Protein AF-A0A259CIN6-F1 (afdb_monomer)

Secondary structure (DSSP, 8-state):
-HHHHHHHHHHHTTTSSS-BGGGTB-SS---PSTTTS-B--TT-PPP-TTSPPP--EEEETTTTEEEETTEEEB---HHHHT-EETTEEHHHHHHHTTSS--PPP--SSPPPPPGGGG---SS--HHHHHHHHHHHHHHHHHHHHHHHHHHHHHHHHHSPPPPHHHHHHTT-SPPPP---------PPPPPS--

Radius of gyration: 25.99 Å; Cα contacts (8 Å, |Δi|>4): 202; chains: 1; bounding box: 56×72×57 Å

Solvent-accessible surface area (backbone atoms only — not comparable to full-atom values): 11805 Å² total; per-residue (Å²): 110,69,71,62,51,40,50,54,48,15,47,78,47,43,13,77,36,72,51,38,60,94,78,78,33,45,81,42,70,50,72,40,61,90,93,65,38,66,42,69,53,94,83,17,64,60,60,29,80,92,41,58,32,37,79,49,73,52,72,42,74,92,75,18,28,40,34,42,51,90,7,30,36,34,57,41,52,59,74,46,64,61,32,61,59,97,90,37,45,50,56,62,55,59,44,52,80,62,30,56,79,60,85,68,84,84,70,74,97,57,81,75,84,58,79,66,75,75,70,65,79,68,32,41,50,74,65,56,54,51,51,48,52,46,49,50,18,32,40,46,47,51,59,71,42,45,65,62,51,50,54,51,49,53,53,59,72,70,45,84,79,85,49,71,68,59,36,51,76,69,63,70,58,78,77,76,80,84,75,80,75,73,82,75,77,85,73,87,73,80,76,93,82,125

Mean predicted aligned error: 8.23 Å

Foldseek 3Di:
DVVLVLVLVCLVVQLCGSADVVVVRHSHQFADPPPQAKDFDVQQDFDWPPDFFFADWDADQVQLWIDGHRHIIGNNHPQLQQPDDPPDRPLVVLCCLRGPDVDDPDDPPDDPDDPCSVPHDGTDDPVNVVVNRSSSRSSSVVSVCVVVVVVVVVVVVPDDDDDPVNCVVVVVDDDDPPPPDPPDDDDDDDDPPD

pLDDT: mean 90.87, std 12.71, range [48.53, 98.75]

Sequence (194 aa):
AVALGREVIWLHTYGERFADPASGRPAAPPRMPKGQGPTIPVGGTIPGAPNPLPDTMHHDPSTGRLHVGEGFIANVPTAVAEYQVSGRSVLRQWFSYRKSDRTRPVIGDRRPPSALDKIQPDHWLPEYTEDLLNLLHVLGRLVALEPAQATLLDEICAAPLLTEASLTGAGALASAPVIKGKKAKAAAQPGLFD

Structure (mmCIF, N/CA/C/O backbone):
data_AF-A0A259CIN6-F1
#
_entry.id   AF-A0A259CIN6-F1
#
loop_
_atom_site.group_PDB
_atom_site.id
_atom_site.type_symbol
_atom_site.label_atom_id
_atom_site.label_alt_id
_atom_site.label_comp_id
_atom_site.label_asym_id
_atom_site.label_entity_id
_atom_site.label_seq_id
_atom_site.pdbx_PDB_ins_code
_atom_site.Cartn_x
_atom_site.Cartn_y
_atom_site.Cartn_z
_atom_site.occupancy
_atom_site.B_iso_or_equiv
_atom_site.auth_seq_id
_atom_site.auth_comp_id
_atom_site.auth_asym_id
_atom_site.auth_atom_id
_atom_site.pdbx_PDB_model_num
ATOM 1 N N . ALA A 1 1 ? -15.239 3.542 16.482 1.00 89.62 1 ALA A N 1
ATOM 2 C CA . ALA A 1 1 ? -15.230 2.360 15.586 1.00 89.62 1 ALA A CA 1
ATOM 3 C C . ALA A 1 1 ? -15.716 2.640 14.163 1.00 89.62 1 ALA A C 1
ATOM 5 O O . ALA A 1 1 ? -14.903 2.611 13.247 1.00 89.62 1 ALA A O 1
ATOM 6 N N . VAL A 1 2 ? -17.006 2.930 13.948 1.00 96.06 2 VAL A N 1
ATOM 7 C CA . VAL A 1 2 ? -17.591 2.985 12.590 1.00 96.06 2 VAL A CA 1
ATOM 8 C C . VAL A 1 2 ? -16.916 4.009 11.671 1.00 96.06 2 VAL A C 1
ATOM 10 O O . VAL A 1 2 ? -16.649 3.689 10.520 1.00 96.06 2 VAL A O 1
ATOM 13 N N . ALA A 1 3 ? -16.609 5.216 12.159 1.00 95.25 3 ALA A N 1
ATOM 14 C CA . ALA A 1 3 ? -15.963 6.253 11.347 1.00 95.25 3 ALA A CA 1
ATOM 15 C C . ALA A 1 3 ? -14.610 5.790 10.767 1.00 95.25 3 ALA A C 1
ATOM 17 O O . ALA A 1 3 ? -14.436 5.818 9.552 1.00 95.25 3 ALA A O 1
ATOM 18 N N . LEU A 1 4 ? -13.716 5.263 11.614 1.00 96.81 4 LEU A N 1
ATOM 19 C CA . LEU A 1 4 ? -12.434 4.685 11.188 1.00 96.81 4 LEU A CA 1
ATOM 20 C C . LEU A 1 4 ? -12.630 3.504 10.227 1.00 96.81 4 LEU A C 1
ATOM 22 O O . LEU A 1 4 ? -11.967 3.428 9.198 1.00 96.81 4 LEU A O 1
ATOM 26 N N . GLY A 1 5 ? -13.589 2.615 10.506 1.00 97.56 5 GLY A N 1
ATOM 27 C CA . GLY A 1 5 ? -13.899 1.494 9.612 1.00 97.56 5 GLY A CA 1
ATOM 28 C C . GLY A 1 5 ? -14.332 1.942 8.209 1.00 97.56 5 GLY A C 1
ATOM 29 O O . GLY A 1 5 ? -13.902 1.363 7.214 1.00 97.56 5 GLY A O 1
ATOM 30 N N . ARG A 1 6 ? -15.131 3.013 8.106 1.00 98.06 6 ARG A N 1
ATOM 31 C CA . ARG A 1 6 ? -15.526 3.597 6.811 1.00 98.06 6 ARG A CA 1
ATOM 32 C C . ARG A 1 6 ? -14.333 4.163 6.045 1.00 98.06 6 ARG A C 1
ATOM 34 O O . ARG A 1 6 ? -14.313 4.074 4.821 1.00 98.06 6 ARG A O 1
ATOM 41 N N . GLU A 1 7 ? -13.357 4.746 6.736 1.00 98.12 7 GLU A N 1
ATOM 42 C CA . GLU A 1 7 ? -12.129 5.232 6.106 1.00 98.12 7 GLU A CA 1
ATOM 43 C C . GLU A 1 7 ? -11.269 4.084 5.574 1.00 98.12 7 GLU A C 1
ATOM 45 O O . GLU A 1 7 ? -10.860 4.128 4.417 1.00 98.12 7 GLU A O 1
ATOM 50 N N . VAL A 1 8 ? -11.083 3.016 6.351 1.00 97.94 8 VAL A N 1
ATOM 51 C CA . VAL A 1 8 ? -10.335 1.825 5.909 1.00 97.94 8 VAL A CA 1
ATOM 52 C C . VAL A 1 8 ? -10.974 1.181 4.677 1.00 97.94 8 VAL A C 1
ATOM 54 O O . VAL A 1 8 ? -10.278 0.859 3.716 1.00 97.94 8 VAL A O 1
ATOM 57 N N . ILE A 1 9 ? -12.304 1.038 4.650 1.00 98.19 9 ILE A N 1
ATOM 58 C CA . ILE A 1 9 ? -12.987 0.478 3.472 1.00 98.19 9 ILE A CA 1
ATOM 59 C C . ILE A 1 9 ? -12.863 1.423 2.270 1.00 98.19 9 ILE A C 1
ATOM 61 O O . ILE A 1 9 ? -12.629 0.964 1.152 1.00 98.19 9 ILE A O 1
ATOM 65 N N . TRP A 1 10 ? -12.974 2.737 2.479 1.00 98.62 10 TRP A N 1
ATOM 66 C CA . TRP A 1 10 ? -12.748 3.727 1.422 1.00 98.62 10 TRP A CA 1
ATOM 67 C C . TRP A 1 10 ? -11.327 3.624 0.841 1.00 98.62 10 TRP A C 1
ATOM 69 O O . TRP A 1 10 ? -11.167 3.634 -0.379 1.00 98.62 10 TRP A O 1
ATOM 79 N N . LEU A 1 11 ? -10.311 3.412 1.687 1.00 98.38 11 LEU A N 1
ATOM 80 C CA . LEU A 1 11 ? -8.926 3.181 1.263 1.00 98.38 11 LEU A CA 1
ATOM 81 C C . LEU A 1 11 ? -8.780 1.909 0.418 1.00 98.38 11 LEU A C 1
ATOM 83 O O . LEU A 1 11 ? -8.213 1.956 -0.672 1.00 98.38 11 LEU A O 1
ATOM 87 N N . HIS A 1 12 ? -9.314 0.779 0.885 1.00 97.19 12 HIS A N 1
ATOM 88 C CA . HIS A 1 12 ? -9.203 -0.508 0.184 1.00 97.19 12 HIS A CA 1
ATOM 89 C C . HIS A 1 12 ? -10.000 -0.589 -1.118 1.00 97.19 12 HIS A C 1
ATOM 91 O O . HIS A 1 12 ? -9.697 -1.415 -1.975 1.00 97.19 12 HIS A O 1
ATOM 97 N N . THR A 1 13 ? -11.009 0.262 -1.271 1.00 98.00 13 THR A N 1
ATOM 98 C CA . THR A 1 13 ? -11.827 0.342 -2.488 1.00 98.00 13 THR A CA 1
ATOM 99 C C . THR A 1 13 ? -11.398 1.483 -3.403 1.00 98.00 13 THR A C 1
ATOM 101 O O . THR A 1 13 ? -12.141 1.835 -4.310 1.00 98.00 13 THR A O 1
ATOM 104 N N . TYR A 1 14 ? -10.230 2.090 -3.159 1.00 97.88 14 TYR A N 1
ATOM 105 C CA . TYR A 1 14 ? -9.715 3.222 -3.936 1.00 97.88 14 TYR A CA 1
ATOM 106 C C . TYR A 1 14 ? -10.739 4.356 -4.127 1.00 97.88 14 TYR A C 1
ATOM 108 O O . TYR A 1 14 ? -10.763 5.038 -5.148 1.00 97.88 14 TYR A O 1
ATOM 116 N N . GLY A 1 15 ? -11.573 4.580 -3.113 1.00 97.31 15 GLY A N 1
ATOM 117 C CA . GLY A 1 15 ? -12.579 5.632 -3.106 1.00 97.31 15 GLY A CA 1
ATOM 118 C C . GLY A 1 15 ? -13.943 5.267 -3.692 1.00 97.31 15 GLY A C 1
ATOM 119 O O . GLY A 1 15 ? -14.846 6.103 -3.662 1.00 97.31 15 GLY A O 1
ATOM 120 N N . GLU A 1 16 ? -14.146 4.034 -4.160 1.00 97.75 16 GLU A N 1
ATOM 121 C CA . GLU A 1 16 ? -15.432 3.597 -4.721 1.00 97.75 16 GLU A CA 1
ATOM 122 C C . GLU A 1 16 ? -16.525 3.343 -3.672 1.00 97.75 16 GLU A C 1
ATOM 124 O O . GLU A 1 16 ? -17.716 3.294 -4.005 1.00 97.75 16 GLU A O 1
ATOM 129 N N . ARG A 1 17 ? -16.159 3.101 -2.409 1.00 98.06 17 ARG A N 1
ATOM 130 C CA . ARG A 1 17 ? -17.112 2.891 -1.309 1.00 98.06 17 ARG A CA 1
ATOM 131 C C . ARG A 1 17 ? -16.844 3.856 -0.174 1.00 98.06 17 ARG A C 1
ATOM 133 O O . ARG A 1 17 ? -15.711 4.229 0.094 1.00 98.06 17 ARG A O 1
ATOM 140 N N . PHE A 1 18 ? -17.919 4.240 0.512 1.00 97.62 18 PHE A N 1
ATOM 141 C CA . PHE A 1 18 ? -17.881 5.198 1.615 1.00 97.62 18 PHE A CA 1
ATOM 142 C C . PHE A 1 18 ? -17.238 6.546 1.245 1.00 97.62 18 PHE A C 1
ATOM 144 O O . PHE A 1 18 ? -16.676 7.197 2.119 1.00 97.62 18 PHE A O 1
ATOM 151 N N . ALA A 1 19 ? -17.331 6.992 -0.010 1.00 97.62 19 ALA A N 1
ATOM 152 C CA . ALA A 1 19 ? -16.935 8.348 -0.369 1.00 97.62 19 ALA A CA 1
ATOM 153 C C . ALA A 1 19 ? -17.758 9.379 0.423 1.00 97.62 19 ALA A C 1
ATOM 155 O O . ALA A 1 19 ? -18.972 9.259 0.574 1.00 97.62 19 ALA A O 1
ATOM 156 N N . ASP A 1 20 ? -17.061 10.371 0.951 1.00 97.38 20 ASP A N 1
ATOM 157 C CA . ASP A 1 20 ? -17.560 11.467 1.764 1.00 97.38 20 ASP A CA 1
ATOM 158 C C . ASP A 1 20 ? -16.554 12.633 1.688 1.00 97.38 20 ASP A C 1
ATOM 160 O O . ASP A 1 20 ? -15.615 12.717 2.492 1.00 97.38 20 ASP A O 1
ATOM 164 N N . PRO A 1 21 ? -16.698 13.520 0.688 1.00 96.12 21 PRO A N 1
ATOM 165 C CA . PRO A 1 21 ? -15.799 14.655 0.506 1.00 96.12 21 PRO A CA 1
ATOM 166 C C . PRO A 1 21 ? -15.741 15.598 1.715 1.00 96.12 21 PRO A C 1
ATOM 168 O O . PRO A 1 21 ? -14.677 16.151 1.986 1.00 96.12 21 PRO A O 1
ATOM 171 N N . ALA A 1 22 ? -16.839 15.746 2.466 1.00 95.69 22 ALA A N 1
ATOM 172 C CA . ALA A 1 22 ? -16.888 16.603 3.654 1.00 95.69 22 ALA A CA 1
ATOM 173 C C . ALA A 1 22 ? -15.971 16.088 4.776 1.00 95.69 22 ALA A C 1
ATOM 175 O O . ALA A 1 22 ? -15.414 16.881 5.531 1.00 95.69 22 ALA A O 1
ATOM 176 N N . SER A 1 23 ? -15.748 14.772 4.825 1.00 92.88 23 SER A N 1
ATOM 177 C CA . SER A 1 23 ? -14.810 14.120 5.746 1.00 92.88 23 SER A CA 1
ATOM 178 C C . SER A 1 23 ? -13.455 13.790 5.099 1.00 92.88 23 SER A C 1
ATOM 180 O O . SER A 1 23 ? -12.748 12.903 5.576 1.00 92.88 23 SER A O 1
ATOM 182 N N . GLY A 1 24 ? -13.088 14.433 3.982 1.00 93.06 24 GLY A N 1
ATOM 183 C CA . GLY A 1 24 ? -11.785 14.228 3.331 1.00 93.06 24 GLY A CA 1
ATOM 184 C C . GLY A 1 24 ? -11.621 12.879 2.614 1.00 93.06 24 GLY A C 1
ATOM 185 O O . GLY A 1 24 ? -10.495 12.406 2.421 1.00 93.06 24 GLY A O 1
ATOM 186 N N . ARG A 1 25 ? -12.731 12.246 2.216 1.00 96.38 25 ARG A N 1
ATOM 187 C CA . ARG A 1 25 ? -12.768 10.957 1.504 1.00 96.38 25 ARG A CA 1
ATOM 188 C C . ARG A 1 25 ? -13.445 11.116 0.134 1.00 96.38 25 ARG A C 1
ATOM 190 O O . ARG A 1 25 ? -14.566 10.653 -0.042 1.00 96.38 25 ARG A O 1
ATOM 197 N N . PRO A 1 26 ? -12.845 11.817 -0.844 1.00 97.12 26 PRO A N 1
ATOM 198 C CA . PRO A 1 26 ? -13.479 12.041 -2.147 1.00 97.12 26 PRO A CA 1
ATOM 199 C C . PRO A 1 26 ? -13.746 10.730 -2.909 1.00 97.12 26 PRO A C 1
ATOM 201 O O . PRO A 1 26 ? -13.118 9.709 -2.639 1.00 97.12 26 PRO A O 1
ATOM 204 N N . ALA A 1 27 ? -14.648 10.761 -3.893 1.00 97.31 27 ALA A N 1
ATOM 205 C CA . ALA A 1 27 ? -14.880 9.651 -4.827 1.00 97.31 27 ALA A CA 1
ATOM 206 C C . ALA A 1 27 ? -13.766 9.592 -5.894 1.00 97.31 27 ALA A C 1
ATOM 208 O O . ALA A 1 27 ? -14.001 9.827 -7.077 1.00 97.31 27 ALA A O 1
ATOM 209 N N . ALA A 1 28 ? -12.531 9.385 -5.443 1.00 96.88 28 ALA A N 1
ATOM 210 C CA . ALA A 1 28 ? -11.324 9.353 -6.258 1.00 96.88 28 ALA A CA 1
ATOM 211 C C . ALA A 1 28 ? -10.243 8.514 -5.553 1.00 96.88 28 ALA A C 1
ATOM 213 O O . ALA A 1 28 ? -10.321 8.348 -4.328 1.00 96.88 28 ALA A O 1
ATOM 214 N N . PRO A 1 29 ? -9.206 8.051 -6.282 1.00 97.06 29 PRO A N 1
ATOM 215 C CA . PRO A 1 29 ? -8.084 7.342 -5.689 1.00 97.06 29 PRO A CA 1
ATOM 216 C C . PRO A 1 29 ? -7.503 8.096 -4.481 1.00 97.06 29 PRO A C 1
ATOM 218 O O . PRO A 1 29 ? -7.155 9.277 -4.604 1.00 97.06 29 PRO A O 1
ATOM 221 N N . PRO A 1 30 ? -7.381 7.446 -3.309 1.00 97.81 30 PRO A N 1
ATOM 222 C CA . PRO A 1 30 ? -6.880 8.081 -2.106 1.00 97.81 30 PRO A CA 1
ATOM 223 C C . PRO A 1 30 ? -5.512 8.719 -2.317 1.00 97.81 30 PRO A C 1
ATOM 225 O O . PRO A 1 30 ? -4.625 8.163 -2.967 1.00 97.81 30 PRO A O 1
ATOM 228 N N . ARG A 1 31 ? -5.330 9.900 -1.731 1.00 97.69 31 ARG A N 1
ATOM 229 C CA . ARG A 1 31 ? -4.043 10.589 -1.673 1.00 97.69 31 ARG A CA 1
ATOM 230 C C . ARG A 1 31 ? -3.694 10.866 -0.225 1.00 97.69 31 ARG A C 1
ATOM 232 O O . ARG A 1 31 ? -4.566 11.178 0.586 1.00 97.69 31 ARG A O 1
ATOM 239 N N . MET A 1 32 ? -2.411 10.739 0.082 1.00 97.25 32 MET A N 1
ATOM 240 C CA . MET A 1 32 ? -1.855 11.263 1.324 1.00 97.25 32 MET A CA 1
ATOM 241 C C . MET A 1 32 ? -1.910 12.796 1.318 1.00 97.25 32 MET A C 1
ATOM 243 O O . MET A 1 32 ? -1.993 13.392 0.237 1.00 97.25 32 MET A O 1
ATOM 247 N N . PRO A 1 33 ? -1.828 13.447 2.492 1.00 94.81 33 PRO A N 1
ATOM 248 C CA . PRO A 1 33 ? -1.705 14.896 2.564 1.00 94.81 33 PRO A CA 1
ATOM 249 C C . PRO A 1 33 ? -0.574 15.420 1.671 1.00 94.81 33 PRO A C 1
ATOM 251 O O . PRO A 1 33 ? 0.452 14.762 1.467 1.00 94.81 33 PRO A O 1
ATOM 254 N N . LYS A 1 34 ? -0.765 16.623 1.121 1.00 93.56 34 LYS A N 1
ATOM 255 C CA . LYS A 1 34 ? 0.201 17.250 0.213 1.00 93.56 34 LYS A CA 1
ATOM 256 C C . LYS A 1 34 ? 1.586 17.312 0.869 1.00 93.56 34 LYS A C 1
ATOM 258 O O . LYS A 1 34 ? 1.714 17.747 2.007 1.00 93.56 34 LYS A O 1
ATOM 263 N N . GLY A 1 35 ? 2.611 16.878 0.136 1.00 94.38 35 GLY A N 1
ATOM 264 C CA . GLY A 1 35 ? 3.998 16.835 0.615 1.00 94.38 35 GLY A CA 1
ATOM 265 C C . GLY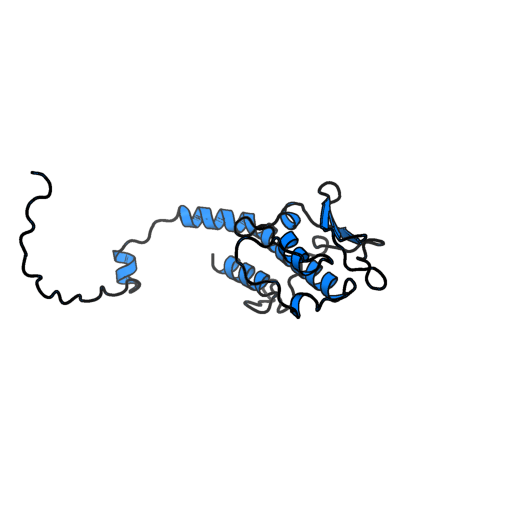 A 1 35 ? 4.361 15.604 1.453 1.00 94.38 35 GLY A C 1
ATOM 266 O O . GLY A 1 35 ? 5.533 15.425 1.747 1.00 94.38 35 GLY A O 1
ATOM 267 N N . GLN A 1 36 ? 3.396 14.745 1.800 1.00 95.56 36 GLN A N 1
ATOM 268 C CA . GLN A 1 36 ? 3.646 13.522 2.576 1.00 95.56 36 GLN A CA 1
ATOM 269 C C . GLN A 1 36 ? 3.532 12.239 1.748 1.00 95.56 36 GLN A C 1
ATOM 271 O O . GLN A 1 36 ? 3.927 11.181 2.221 1.00 95.56 36 GLN A O 1
ATOM 276 N N . GLY A 1 37 ? 2.995 12.311 0.528 1.00 97.06 37 GLY A N 1
ATOM 277 C CA . GLY A 1 37 ? 2.849 11.152 -0.351 1.00 97.06 37 GLY A CA 1
ATOM 278 C C . GLY A 1 37 ? 4.096 10.811 -1.176 1.00 97.06 37 GLY A C 1
ATOM 279 O O . GLY A 1 37 ? 4.999 11.644 -1.289 1.00 97.06 37 GLY A O 1
ATOM 280 N N . PRO A 1 38 ? 4.127 9.617 -1.793 1.00 98.25 38 PRO A N 1
ATOM 281 C CA . PRO A 1 38 ? 5.189 9.206 -2.704 1.00 98.25 38 PRO A CA 1
ATOM 282 C C . PRO A 1 38 ? 5.380 10.208 -3.845 1.00 98.25 38 PRO A C 1
ATOM 284 O O . PRO A 1 38 ? 4.422 10.795 -4.353 1.00 98.25 38 PRO A O 1
ATOM 287 N N . THR A 1 39 ? 6.629 10.379 -4.271 1.00 98.00 39 THR A N 1
ATOM 288 C CA . THR A 1 39 ? 6.992 11.261 -5.389 1.00 98.00 39 THR A CA 1
ATOM 289 C C . THR A 1 39 ? 8.022 10.594 -6.286 1.00 98.00 39 THR A C 1
ATOM 291 O O . THR A 1 39 ? 8.832 9.793 -5.826 1.00 98.00 39 THR A O 1
ATOM 294 N N . ILE A 1 40 ? 8.011 10.941 -7.571 1.00 98.06 40 ILE A N 1
ATOM 295 C CA . ILE A 1 40 ? 9.029 10.502 -8.528 1.00 98.06 40 ILE A CA 1
ATOM 296 C C . ILE A 1 40 ? 9.920 11.715 -8.809 1.00 98.06 40 ILE A C 1
ATOM 298 O O . ILE A 1 40 ? 9.514 12.595 -9.571 1.00 98.06 40 ILE A O 1
ATOM 302 N N . PRO A 1 41 ? 11.086 11.835 -8.151 1.00 96.88 41 PRO A N 1
ATOM 303 C CA . PRO A 1 41 ? 11.996 12.941 -8.412 1.00 96.88 41 PRO A CA 1
ATOM 304 C C . PRO A 1 41 ? 12.640 12.799 -9.796 1.00 96.88 41 PRO A C 1
ATOM 306 O O . PRO A 1 41 ? 12.539 11.763 -10.457 1.00 96.88 41 PRO A O 1
ATOM 309 N N . VAL A 1 42 ? 13.345 13.846 -10.227 1.00 96.06 42 VAL A N 1
ATOM 310 C CA . VAL A 1 42 ? 14.139 13.814 -11.462 1.00 96.06 42 VAL A CA 1
ATOM 311 C C . VAL A 1 42 ? 15.104 12.623 -11.424 1.00 96.06 42 VAL A C 1
ATOM 313 O O . VAL A 1 42 ? 15.793 12.410 -10.427 1.00 96.06 42 VAL A O 1
ATOM 316 N N . GLY A 1 43 ? 15.116 11.833 -12.500 1.00 95.44 43 GLY A N 1
ATOM 317 C CA . GLY A 1 43 ? 15.904 10.600 -12.600 1.00 95.44 43 GLY A CA 1
ATOM 318 C C . GLY A 1 43 ? 15.301 9.381 -11.889 1.00 95.44 43 GLY A C 1
ATOM 319 O O . GLY A 1 43 ? 15.869 8.303 -11.983 1.00 95.44 43 GLY A O 1
ATOM 320 N N . GLY A 1 44 ? 14.160 9.519 -11.204 1.00 96.56 44 GLY A N 1
ATOM 321 C CA . GLY A 1 44 ? 13.467 8.410 -10.535 1.00 96.56 44 GLY A CA 1
ATOM 322 C C . GLY A 1 44 ? 12.484 7.642 -11.419 1.00 96.56 44 GLY A C 1
ATOM 323 O O . GLY A 1 44 ? 11.889 6.665 -10.972 1.00 96.56 44 GLY A O 1
ATOM 324 N N . THR A 1 45 ? 12.279 8.072 -12.666 1.00 97.56 45 THR A N 1
ATOM 325 C CA . THR A 1 45 ? 11.351 7.401 -13.587 1.00 97.56 45 THR A CA 1
ATOM 326 C C . THR A 1 45 ? 11.730 5.932 -13.748 1.00 97.56 45 THR A C 1
ATOM 328 O O . THR A 1 45 ? 12.885 5.618 -14.017 1.00 97.56 45 THR A O 1
ATOM 331 N N . ILE A 1 46 ? 10.752 5.041 -13.586 1.00 97.81 46 ILE A N 1
ATOM 332 C CA . ILE A 1 46 ? 10.928 3.612 -13.850 1.00 97.81 46 ILE A CA 1
ATOM 333 C C . ILE A 1 46 ? 10.950 3.434 -15.373 1.00 97.81 46 ILE A C 1
ATOM 335 O O . ILE A 1 46 ? 9.959 3.800 -16.013 1.00 97.81 46 ILE A O 1
ATOM 339 N N . PRO A 1 47 ? 12.053 2.940 -15.969 1.00 96.75 47 PRO A N 1
ATOM 340 C CA . PRO A 1 47 ? 12.171 2.865 -17.422 1.00 96.75 47 PRO A CA 1
ATOM 341 C C . PRO A 1 47 ? 11.114 1.948 -18.045 1.00 96.75 47 PRO A C 1
ATOM 343 O O . PRO A 1 47 ? 10.971 0.797 -17.638 1.00 96.75 47 PRO A O 1
ATOM 346 N N . GLY A 1 48 ? 10.390 2.471 -19.038 1.00 95.56 48 GLY A N 1
ATOM 347 C CA . GLY A 1 48 ? 9.527 1.696 -19.934 1.00 95.56 48 GLY A CA 1
ATOM 348 C C . GLY A 1 48 ? 10.284 1.238 -21.183 1.00 95.56 48 GLY A C 1
ATOM 349 O O . GLY A 1 48 ? 11.506 1.113 -21.158 1.00 95.56 48 GLY A O 1
ATOM 350 N N . ALA A 1 49 ? 9.581 1.018 -22.298 1.00 93.44 49 ALA A N 1
ATOM 351 C CA . ALA A 1 49 ? 10.214 0.597 -23.548 1.00 93.44 49 ALA A CA 1
ATOM 352 C C . ALA A 1 49 ? 11.337 1.570 -23.978 1.00 93.44 49 ALA A C 1
ATOM 354 O O . ALA A 1 49 ? 11.156 2.788 -23.878 1.00 93.44 49 ALA A O 1
ATOM 355 N N . PRO A 1 50 ? 12.478 1.067 -24.487 1.00 94.69 50 PRO A N 1
ATOM 356 C CA . PRO A 1 50 ? 12.758 -0.324 -24.862 1.00 94.69 50 PRO A CA 1
ATOM 357 C C . PRO A 1 50 ? 13.323 -1.202 -23.727 1.00 94.69 50 PRO A C 1
ATOM 359 O O . PRO A 1 50 ? 13.737 -2.330 -23.992 1.00 94.69 50 PRO A O 1
ATOM 362 N N . ASN A 1 51 ? 13.389 -0.712 -22.487 1.00 95.50 51 ASN A N 1
ATOM 363 C CA . ASN A 1 51 ? 13.898 -1.498 -21.365 1.00 95.50 51 ASN A CA 1
ATOM 364 C C . ASN A 1 51 ? 12.945 -2.666 -21.048 1.00 95.50 51 ASN A C 1
ATOM 366 O O . ASN A 1 51 ? 11.723 -2.498 -21.125 1.00 95.50 51 ASN A O 1
ATOM 370 N N . PRO A 1 52 ? 13.480 -3.841 -20.666 1.00 94.00 52 PRO A N 1
ATOM 371 C CA . PRO A 1 52 ? 12.648 -4.958 -20.245 1.00 94.00 52 PRO A CA 1
ATOM 372 C C . PRO A 1 52 ? 11.928 -4.638 -18.931 1.00 94.00 52 PRO A C 1
ATOM 374 O O . PRO A 1 52 ? 12.296 -3.713 -18.200 1.00 94.00 52 PRO A O 1
ATOM 377 N N . LEU A 1 53 ? 10.929 -5.451 -18.585 1.00 95.31 53 LEU A N 1
ATOM 378 C CA . LEU A 1 53 ? 10.359 -5.425 -17.241 1.00 95.31 53 LEU A CA 1
ATOM 379 C C . LEU A 1 53 ? 11.451 -5.594 -16.160 1.00 95.31 53 LEU A C 1
ATOM 381 O O . LEU A 1 53 ? 12.355 -6.418 -16.312 1.00 95.31 53 LEU A O 1
ATOM 385 N N . PRO A 1 54 ? 11.356 -4.866 -15.036 1.00 96.50 54 PRO A N 1
ATOM 386 C CA . PRO A 1 54 ? 12.293 -5.000 -13.931 1.00 96.50 54 PRO A CA 1
ATOM 387 C C . PRO A 1 54 ? 12.116 -6.343 -13.214 1.00 96.50 54 PRO A C 1
ATOM 389 O O . PRO A 1 54 ? 10.998 -6.823 -13.037 1.00 96.50 54 PRO A O 1
ATOM 392 N N . ASP A 1 55 ? 13.213 -6.911 -12.715 1.00 95.56 55 ASP A N 1
ATOM 393 C CA . ASP A 1 55 ? 13.188 -8.130 -11.888 1.00 95.56 55 ASP A CA 1
ATOM 394 C C . ASP A 1 55 ? 13.328 -7.867 -10.389 1.00 95.56 55 ASP A C 1
ATOM 396 O O . ASP A 1 55 ? 13.058 -8.741 -9.560 1.00 95.56 55 ASP A O 1
ATOM 400 N N . THR A 1 56 ? 13.722 -6.650 -10.023 1.00 96.62 56 THR A N 1
ATOM 401 C CA . THR A 1 56 ? 14.066 -6.290 -8.651 1.00 96.62 56 THR A CA 1
ATOM 402 C C . THR A 1 56 ? 13.207 -5.142 -8.140 1.00 96.62 56 THR A C 1
ATOM 404 O O . THR A 1 56 ? 12.931 -4.166 -8.838 1.00 96.62 56 THR A O 1
ATOM 407 N N . MET A 1 57 ? 12.802 -5.264 -6.878 1.00 97.81 57 MET A N 1
ATOM 408 C CA . MET A 1 57 ? 12.222 -4.184 -6.093 1.00 97.81 57 MET A CA 1
ATOM 409 C C . MET A 1 57 ? 12.788 -4.271 -4.681 1.00 97.81 57 MET A C 1
ATOM 411 O O . MET A 1 57 ? 12.734 -5.336 -4.059 1.00 97.81 57 MET A O 1
ATOM 415 N N . HIS A 1 58 ? 13.329 -3.169 -4.175 1.00 98.06 58 HIS A N 1
ATOM 416 C CA . HIS A 1 58 ? 13.827 -3.096 -2.807 1.00 98.06 58 HIS A CA 1
ATOM 417 C C . HIS A 1 58 ? 13.620 -1.699 -2.236 1.00 98.06 58 HIS A C 1
ATOM 419 O O . HIS A 1 58 ? 13.556 -0.711 -2.963 1.00 98.06 58 HIS A O 1
ATOM 425 N N . HIS A 1 59 ? 13.492 -1.632 -0.919 1.00 98.62 59 HIS A N 1
ATOM 426 C CA . HIS A 1 59 ? 13.415 -0.375 -0.195 1.00 98.62 59 HIS A CA 1
ATOM 427 C C . HIS A 1 59 ? 14.776 -0.061 0.415 1.00 98.62 59 HIS A C 1
ATOM 429 O O . HIS A 1 59 ? 15.430 -0.958 0.945 1.00 98.62 59 HIS A O 1
ATOM 435 N N . ASP A 1 60 ? 15.188 1.197 0.315 1.00 98.25 60 ASP A N 1
ATOM 436 C CA . ASP A 1 60 ? 16.322 1.754 1.039 1.00 98.25 60 ASP A CA 1
ATOM 437 C C . ASP A 1 60 ? 15.795 2.609 2.208 1.00 98.25 60 ASP A C 1
ATOM 439 O O . ASP A 1 60 ? 15.310 3.728 1.988 1.00 98.25 60 ASP A O 1
ATOM 443 N N . PRO A 1 61 ? 15.896 2.117 3.459 1.00 97.25 61 PRO A N 1
ATOM 444 C CA . PRO A 1 61 ? 15.450 2.847 4.641 1.00 97.25 61 PRO A CA 1
ATOM 445 C C . PRO A 1 61 ? 16.206 4.151 4.890 1.00 97.25 61 PRO A C 1
ATOM 447 O O . PRO A 1 61 ? 15.649 5.058 5.503 1.00 97.25 61 PRO A O 1
ATOM 450 N N . SER A 1 62 ? 17.456 4.260 4.427 1.00 97.50 62 SER A N 1
ATOM 451 C CA . SER A 1 62 ?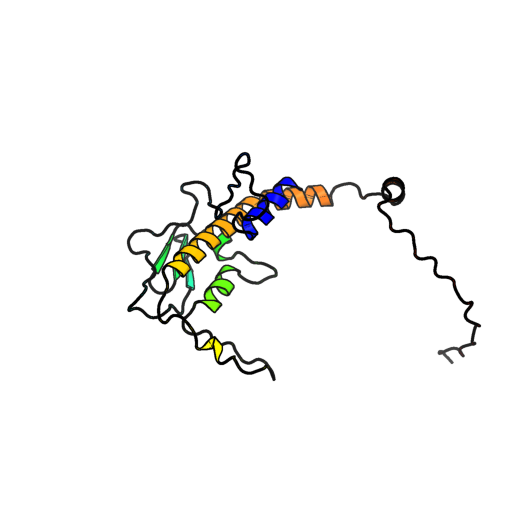 18.290 5.439 4.680 1.00 97.50 62 SER A CA 1
ATOM 452 C C . SER A 1 62 ? 17.842 6.647 3.859 1.00 97.50 62 SER A C 1
ATOM 454 O O . SER A 1 62 ? 17.884 7.780 4.338 1.00 97.50 62 SER A O 1
ATOM 456 N N . THR A 1 63 ? 17.356 6.403 2.641 1.00 97.06 63 THR A N 1
ATOM 457 C CA . THR A 1 63 ? 16.865 7.447 1.735 1.00 97.06 63 THR A CA 1
ATOM 458 C C . THR A 1 63 ? 15.340 7.510 1.657 1.00 97.06 63 THR A C 1
ATOM 460 O O . THR A 1 63 ? 14.796 8.462 1.090 1.00 97.06 63 THR A O 1
ATOM 463 N N . GLY A 1 64 ? 14.636 6.513 2.203 1.00 97.81 64 GLY A N 1
ATOM 464 C CA . GLY A 1 64 ? 13.184 6.387 2.079 1.00 97.81 64 GLY A CA 1
ATOM 465 C C . GLY A 1 64 ? 12.749 6.182 0.627 1.00 97.81 64 GLY A C 1
ATOM 466 O O . GLY A 1 64 ? 11.731 6.740 0.201 1.00 97.81 64 GLY A O 1
ATOM 467 N N . ARG A 1 65 ? 13.554 5.452 -0.156 1.00 98.50 65 ARG A N 1
ATOM 468 C CA . ARG A 1 65 ? 13.309 5.201 -1.581 1.00 98.50 65 ARG A CA 1
ATOM 469 C C . ARG A 1 65 ? 12.906 3.758 -1.821 1.00 98.50 65 ARG A C 1
ATOM 471 O O . ARG A 1 65 ? 13.527 2.830 -1.315 1.00 98.50 65 ARG A O 1
ATOM 478 N N . LEU A 1 66 ? 11.879 3.574 -2.640 1.00 98.69 66 LEU A N 1
ATOM 479 C CA . LEU A 1 66 ? 11.528 2.284 -3.214 1.00 98.69 66 LEU A CA 1
ATOM 480 C C . LEU A 1 66 ? 12.122 2.201 -4.617 1.00 98.69 66 LEU A C 1
ATOM 482 O O . LEU A 1 66 ? 11.647 2.874 -5.530 1.00 98.69 66 LEU A O 1
ATOM 486 N N . HIS A 1 67 ? 13.138 1.370 -4.781 1.00 98.62 67 HIS A N 1
ATOM 487 C CA . HIS A 1 67 ? 13.752 1.083 -6.067 1.00 98.62 67 HIS A CA 1
ATOM 488 C C . HIS A 1 67 ? 12.957 0.014 -6.811 1.00 98.62 67 HIS A C 1
ATOM 490 O O . HIS A 1 67 ? 12.552 -0.988 -6.214 1.00 98.62 67 HIS A O 1
ATOM 496 N N . VAL A 1 68 ? 12.760 0.222 -8.111 1.00 98.19 68 VAL A N 1
ATOM 497 C CA . VAL A 1 68 ? 12.088 -0.706 -9.029 1.00 98.19 68 VAL A CA 1
ATOM 498 C C . VAL A 1 68 ? 12.922 -0.775 -10.304 1.00 98.19 68 VAL A C 1
ATOM 500 O O . VAL A 1 68 ? 12.914 0.159 -11.107 1.00 98.19 68 VAL A O 1
ATOM 503 N N . GLY A 1 69 ? 13.686 -1.85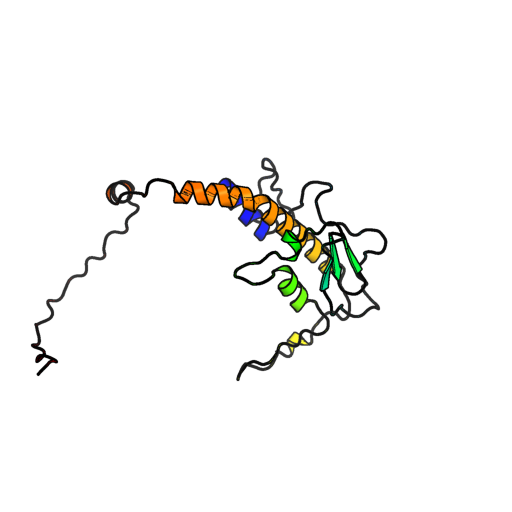7 -10.465 1.00 96.31 69 GLY A N 1
ATOM 504 C CA . GLY A 1 69 ? 14.745 -1.922 -11.472 1.00 96.31 69 GLY A CA 1
ATOM 505 C C . GLY A 1 69 ? 15.708 -0.737 -11.344 1.00 96.31 69 GLY A C 1
ATOM 506 O O . GLY A 1 69 ? 16.288 -0.515 -10.283 1.00 96.31 69 GLY A O 1
ATOM 507 N N . GLU A 1 70 ? 15.845 0.030 -12.424 1.00 95.69 70 GLU A N 1
ATOM 508 C CA . GLU A 1 70 ? 16.715 1.213 -12.501 1.00 95.69 70 GLU A CA 1
ATOM 509 C C . GLU A 1 70 ? 16.033 2.519 -12.042 1.00 95.69 70 GLU A C 1
ATOM 511 O O . GLU A 1 70 ? 16.702 3.538 -11.886 1.00 95.69 70 GLU A O 1
ATOM 516 N N . GLY A 1 71 ? 14.717 2.506 -11.804 1.00 97.88 71 GLY A N 1
ATOM 517 C CA . GLY A 1 71 ? 13.966 3.661 -11.305 1.00 97.88 71 GLY A CA 1
ATOM 518 C C . GLY A 1 71 ? 13.749 3.630 -9.795 1.00 97.88 71 GLY A C 1
ATOM 519 O O . GLY A 1 71 ? 14.056 2.648 -9.112 1.00 97.88 71 GLY A O 1
ATOM 520 N N . PHE A 1 72 ? 13.177 4.707 -9.253 1.00 98.56 72 PHE A N 1
ATOM 521 C CA . PHE A 1 72 ? 12.827 4.775 -7.838 1.00 98.56 72 PHE A CA 1
ATOM 522 C C . PHE A 1 72 ? 11.732 5.796 -7.515 1.00 98.56 72 PHE A C 1
ATOM 524 O O . PHE A 1 72 ? 11.625 6.867 -8.113 1.00 98.56 72 PHE A O 1
ATOM 531 N N . ILE A 1 73 ? 10.957 5.485 -6.479 1.00 98.69 73 ILE A N 1
ATOM 532 C CA . ILE A 1 73 ? 9.958 6.373 -5.884 1.00 98.69 73 ILE A CA 1
ATOM 533 C C . ILE A 1 73 ? 10.491 6.845 -4.532 1.00 98.69 73 ILE A C 1
ATOM 535 O O . ILE A 1 73 ? 10.860 6.032 -3.686 1.00 98.69 73 ILE A O 1
ATOM 539 N N . ALA A 1 74 ? 10.545 8.158 -4.326 1.00 98.50 74 ALA A N 1
ATOM 540 C CA . ALA A 1 74 ? 10.942 8.774 -3.067 1.00 98.50 74 ALA A CA 1
ATOM 541 C C . ALA A 1 74 ? 9.744 8.966 -2.129 1.00 98.50 74 ALA A C 1
ATOM 543 O O . ALA A 1 74 ? 8.587 8.944 -2.555 1.00 98.50 74 ALA A O 1
ATOM 544 N N . ASN A 1 75 ? 10.047 9.238 -0.859 1.00 98.00 75 ASN A N 1
ATOM 545 C CA . ASN A 1 75 ? 9.066 9.435 0.206 1.00 98.00 75 ASN A CA 1
ATOM 546 C C . ASN A 1 75 ? 8.200 8.189 0.456 1.00 98.00 75 ASN A C 1
ATOM 548 O O . ASN A 1 75 ? 6.971 8.245 0.514 1.00 98.00 75 ASN A O 1
ATOM 552 N N . VAL A 1 76 ? 8.875 7.047 0.583 1.00 98.62 76 VAL A N 1
ATOM 553 C CA . VAL A 1 76 ? 8.289 5.771 0.991 1.00 98.62 76 VAL A CA 1
ATOM 554 C C . VAL A 1 76 ? 8.891 5.401 2.349 1.00 98.62 76 VAL A C 1
ATOM 556 O O . VAL A 1 76 ? 10.024 4.922 2.397 1.00 98.62 76 VAL A O 1
ATOM 559 N N . PRO A 1 77 ? 8.195 5.646 3.472 1.00 98.06 77 PRO A N 1
ATOM 560 C CA . PRO A 1 77 ? 8.665 5.229 4.793 1.00 98.06 77 PRO A CA 1
ATOM 561 C C . PRO A 1 77 ? 8.764 3.702 4.919 1.00 98.06 77 PRO A C 1
ATOM 563 O O . PRO A 1 77 ? 7.997 2.976 4.285 1.00 98.06 77 PRO A O 1
ATOM 566 N N . THR A 1 78 ? 9.640 3.206 5.799 1.00 98.50 78 THR A N 1
ATOM 567 C CA . THR A 1 78 ? 9.818 1.760 6.038 1.00 98.50 78 THR A CA 1
ATOM 568 C C . THR A 1 78 ? 8.508 1.062 6.402 1.00 98.50 78 THR A C 1
ATOM 570 O O . THR A 1 78 ? 8.199 0.026 5.830 1.00 98.50 78 THR A O 1
ATOM 573 N N . ALA A 1 79 ? 7.674 1.671 7.252 1.00 98.31 79 ALA A N 1
ATOM 574 C CA . ALA A 1 79 ? 6.367 1.116 7.620 1.00 98.31 79 ALA A CA 1
ATOM 575 C C . ALA A 1 79 ? 5.437 0.889 6.408 1.00 98.31 79 ALA A C 1
ATOM 577 O O . ALA A 1 79 ? 4.654 -0.056 6.391 1.00 98.31 79 ALA A O 1
ATOM 578 N N . VAL A 1 80 ? 5.555 1.716 5.361 1.00 98.56 80 VAL A N 1
ATOM 579 C CA . VAL A 1 80 ? 4.801 1.562 4.106 1.00 98.56 80 VAL A CA 1
ATOM 580 C C . VAL A 1 80 ? 5.400 0.451 3.246 1.00 98.56 80 VAL A C 1
ATOM 582 O O . VAL A 1 80 ? 4.670 -0.398 2.736 1.00 98.56 80 VAL A O 1
ATOM 585 N N . ALA A 1 81 ? 6.727 0.436 3.093 1.00 98.44 81 ALA A N 1
ATOM 586 C CA . ALA A 1 81 ? 7.432 -0.574 2.302 1.00 98.44 81 ALA A CA 1
ATOM 587 C C . ALA A 1 81 ? 7.287 -1.992 2.885 1.00 98.44 81 ALA A C 1
ATOM 589 O O . ALA A 1 81 ? 7.174 -2.977 2.148 1.00 98.44 81 ALA A O 1
ATOM 590 N N . GLU A 1 82 ? 7.264 -2.090 4.212 1.00 98.19 82 GLU A N 1
ATOM 591 C CA . GLU A 1 82 ? 7.185 -3.342 4.955 1.00 98.19 82 GLU A CA 1
ATOM 592 C C . GLU A 1 82 ? 5.760 -3.734 5.339 1.00 98.19 82 GLU A C 1
ATOM 594 O O . GLU A 1 82 ? 5.594 -4.783 5.954 1.00 98.19 82 GLU A O 1
ATOM 599 N N . TYR A 1 83 ? 4.740 -2.964 4.940 1.00 98.50 83 TYR A N 1
ATOM 600 C CA . TYR A 1 83 ? 3.345 -3.217 5.297 1.00 98.50 83 TYR A CA 1
ATOM 601 C C . TYR A 1 83 ? 2.905 -4.649 4.958 1.00 98.50 83 TYR A C 1
ATOM 603 O O . TYR A 1 83 ? 3.115 -5.143 3.836 1.00 98.50 83 TYR A O 1
ATOM 611 N N . GLN A 1 84 ? 2.265 -5.316 5.924 1.00 98.06 84 GLN A N 1
ATOM 612 C CA . GLN A 1 84 ? 1.862 -6.716 5.804 1.00 98.06 84 GLN A CA 1
ATOM 613 C C . GLN A 1 84 ? 0.407 -6.945 6.177 1.00 98.06 84 GLN A C 1
ATOM 615 O O . GLN A 1 84 ? -0.122 -6.352 7.111 1.00 98.06 84 GLN A O 1
ATOM 620 N N . VAL A 1 85 ? -0.198 -7.918 5.502 1.00 96.00 85 VAL A N 1
ATOM 621 C CA . VAL A 1 85 ? -1.475 -8.511 5.900 1.00 96.00 85 VAL A CA 1
ATOM 622 C C . VAL A 1 85 ? -1.243 -10.002 6.086 1.00 96.00 85 VAL A C 1
ATOM 624 O O . VAL A 1 85 ? -0.724 -10.668 5.190 1.00 96.00 85 VAL A O 1
ATOM 627 N N . SER A 1 86 ? -1.570 -10.528 7.269 1.00 93.94 86 SER A N 1
ATOM 628 C CA . SER A 1 86 ? -1.389 -11.951 7.604 1.00 93.94 86 SER A CA 1
ATOM 629 C C . SER A 1 86 ? 0.034 -12.474 7.324 1.00 93.94 86 SER A C 1
ATOM 631 O O . SER A 1 86 ? 0.214 -13.559 6.771 1.00 93.94 86 SER A O 1
ATOM 633 N N . GLY A 1 87 ? 1.056 -11.674 7.653 1.00 94.62 87 GLY A N 1
ATOM 634 C CA . GLY A 1 87 ? 2.471 -12.022 7.449 1.00 94.62 87 GLY A CA 1
ATOM 635 C C . GLY A 1 87 ? 2.948 -11.969 5.990 1.00 94.62 87 GLY A C 1
ATOM 636 O O . GLY A 1 87 ? 4.020 -12.482 5.664 1.00 94.62 87 GLY A O 1
ATOM 637 N N . ARG A 1 88 ? 2.154 -11.398 5.074 1.00 95.94 88 ARG A N 1
ATOM 638 C CA . ARG A 1 88 ? 2.519 -11.215 3.663 1.00 95.94 88 ARG A CA 1
ATOM 639 C C . ARG A 1 88 ? 2.739 -9.742 3.360 1.00 95.94 88 ARG A C 1
ATOM 641 O O . ARG A 1 88 ? 1.826 -8.940 3.515 1.00 95.94 88 ARG A O 1
ATOM 648 N N . SER A 1 89 ? 3.929 -9.407 2.864 1.00 97.56 89 SER A N 1
ATOM 649 C CA . SER A 1 89 ? 4.239 -8.061 2.372 1.00 97.56 89 SER A CA 1
ATOM 650 C C . SER A 1 89 ? 3.390 -7.736 1.144 1.00 97.56 89 SER A C 1
ATOM 652 O O . SER A 1 89 ? 3.509 -8.396 0.107 1.00 97.56 89 SER A O 1
ATOM 654 N N . VAL A 1 90 ? 2.546 -6.710 1.264 1.00 98.00 90 VAL A N 1
ATOM 655 C CA . VAL A 1 90 ? 1.611 -6.308 0.201 1.00 98.00 90 VAL A CA 1
ATOM 656 C C . VAL A 1 90 ? 2.376 -5.819 -1.025 1.00 98.00 90 VAL A C 1
ATOM 658 O O . VAL A 1 90 ? 2.092 -6.244 -2.144 1.00 98.00 90 VAL A O 1
ATOM 661 N N . LEU A 1 91 ? 3.398 -4.991 -0.809 1.00 97.75 91 LEU A N 1
ATOM 662 C CA . LEU A 1 91 ? 4.196 -4.396 -1.875 1.00 97.75 91 LEU A CA 1
ATOM 663 C C . LEU A 1 91 ? 4.998 -5.447 -2.660 1.00 97.75 91 LEU A C 1
ATOM 665 O O . LEU A 1 91 ? 4.938 -5.487 -3.890 1.00 97.75 91 LEU A O 1
ATOM 669 N N . ARG A 1 92 ? 5.670 -6.373 -1.956 1.00 96.12 92 ARG A N 1
ATOM 670 C CA . ARG A 1 92 ? 6.389 -7.488 -2.599 1.00 96.12 92 ARG A CA 1
ATOM 671 C C . ARG A 1 92 ? 5.443 -8.403 -3.372 1.00 96.12 92 ARG A C 1
ATOM 673 O O . ARG A 1 92 ? 5.770 -8.834 -4.477 1.00 96.12 92 ARG A O 1
ATOM 680 N N . GLN A 1 93 ? 4.260 -8.679 -2.823 1.00 96.25 93 GLN A N 1
ATOM 681 C CA . GLN A 1 93 ? 3.252 -9.484 -3.507 1.00 96.25 93 GLN A CA 1
ATOM 682 C C . GLN A 1 93 ? 2.746 -8.787 -4.777 1.00 96.25 93 GLN A C 1
ATOM 684 O O . GLN A 1 93 ? 2.673 -9.432 -5.823 1.00 96.25 93 GLN A O 1
ATOM 689 N N . TRP A 1 94 ? 2.445 -7.487 -4.708 1.00 97.44 94 TRP A N 1
ATOM 690 C CA . TRP A 1 94 ? 2.016 -6.678 -5.853 1.00 97.44 94 TRP A CA 1
ATOM 691 C C . TRP A 1 94 ? 3.061 -6.687 -6.979 1.00 97.44 94 TRP A C 1
ATOM 693 O O . TRP A 1 94 ? 2.711 -6.934 -8.138 1.00 97.44 94 TRP A O 1
ATOM 703 N N . PHE A 1 95 ? 4.343 -6.526 -6.633 1.00 97.44 95 PHE A N 1
ATOM 704 C CA . PHE A 1 95 ? 5.445 -6.550 -7.599 1.00 97.44 95 PHE A CA 1
ATOM 705 C C . PHE A 1 95 ? 5.687 -7.937 -8.204 1.00 97.44 95 PHE A C 1
ATOM 707 O O . PHE A 1 95 ? 6.017 -8.045 -9.382 1.00 97.44 95 PHE A O 1
ATOM 714 N N . SER A 1 96 ? 5.462 -9.018 -7.447 1.00 94.31 96 SER A N 1
ATOM 715 C CA . SER A 1 96 ? 5.675 -10.389 -7.942 1.00 94.31 96 SER A CA 1
ATOM 716 C C . SER A 1 96 ? 4.853 -10.736 -9.193 1.00 94.31 96 SER A C 1
ATOM 718 O O . SER A 1 96 ? 5.257 -11.595 -9.971 1.00 94.31 96 SER A O 1
ATOM 720 N N . TYR A 1 97 ? 3.721 -10.055 -9.400 1.00 92.44 97 TYR A N 1
ATOM 721 C CA . TYR A 1 97 ? 2.870 -10.200 -10.584 1.00 92.44 97 TYR A CA 1
ATOM 722 C C . TYR A 1 97 ? 3.217 -9.226 -11.717 1.00 92.44 97 TYR A C 1
ATOM 724 O O . TYR A 1 97 ? 2.524 -9.221 -12.728 1.00 92.44 97 TYR A O 1
ATOM 732 N N . ARG A 1 98 ? 4.234 -8.376 -11.542 1.00 94.69 98 ARG A N 1
ATOM 733 C CA . ARG A 1 98 ? 4.638 -7.318 -12.483 1.00 94.69 98 ARG A CA 1
ATOM 734 C C . ARG A 1 98 ? 6.123 -7.350 -12.846 1.00 94.69 98 ARG A C 1
ATOM 736 O O . ARG A 1 98 ? 6.524 -6.594 -13.719 1.00 94.69 98 ARG A O 1
ATOM 743 N N . LYS A 1 99 ? 6.921 -8.227 -12.234 1.00 94.00 99 LYS A N 1
ATOM 744 C CA . LYS A 1 99 ? 8.312 -8.462 -12.642 1.00 94.00 99 LYS A CA 1
ATOM 745 C C . LYS A 1 99 ? 8.422 -9.299 -13.920 1.00 94.00 99 LYS A C 1
ATOM 747 O O . LYS A 1 99 ? 7.434 -9.931 -14.302 1.00 94.00 99 LYS A O 1
ATOM 752 N N . SER A 1 100 ? 9.594 -9.290 -14.555 1.00 91.69 100 SER A N 1
ATOM 753 C CA . SER A 1 100 ? 9.876 -10.065 -15.774 1.00 91.69 100 SER A CA 1
ATOM 754 C C . SER A 1 100 ? 9.817 -11.575 -15.506 1.00 91.69 100 SER A C 1
ATOM 756 O O . SER A 1 100 ? 8.967 -12.283 -16.051 1.00 91.69 100 SER A O 1
ATOM 758 N N . ASP A 1 101 ? 10.630 -12.078 -14.576 1.00 88.81 101 ASP A N 1
ATOM 759 C CA . ASP A 1 101 ? 10.570 -13.477 -14.160 1.00 88.81 101 ASP A CA 1
ATOM 760 C C . ASP A 1 101 ? 9.449 -13.697 -13.136 1.00 88.81 101 ASP A C 1
ATOM 762 O O . ASP A 1 101 ? 9.604 -13.415 -11.947 1.00 88.81 101 ASP A O 1
ATOM 766 N N . ARG A 1 102 ? 8.321 -14.267 -13.564 1.00 87.44 102 ARG A N 1
ATOM 767 C CA . ARG A 1 102 ? 7.191 -14.619 -12.678 1.00 87.44 102 ARG A CA 1
ATOM 768 C C . ARG A 1 102 ? 7.158 -16.091 -12.285 1.00 87.44 102 ARG A C 1
ATOM 770 O O . ARG A 1 102 ? 6.147 -16.560 -11.751 1.00 87.44 102 ARG A O 1
ATOM 777 N N . THR A 1 103 ? 8.235 -16.829 -12.539 1.00 82.69 103 THR A N 1
ATOM 778 C CA . THR A 1 103 ? 8.278 -18.265 -12.278 1.00 82.69 103 THR A CA 1
ATOM 779 C C . THR A 1 103 ? 8.104 -18.521 -10.785 1.00 82.69 103 THR A C 1
ATOM 781 O O . THR A 1 103 ? 8.795 -17.952 -9.937 1.00 82.69 103 THR A O 1
ATOM 784 N N . ARG A 1 104 ? 7.138 -19.374 -10.441 1.00 78.06 104 ARG A N 1
ATOM 785 C CA . ARG A 1 104 ? 6.922 -19.818 -9.063 1.00 78.06 104 ARG A CA 1
ATOM 786 C C . ARG A 1 104 ? 7.467 -21.229 -8.904 1.00 78.06 104 ARG A C 1
ATOM 788 O O . ARG A 1 104 ? 7.212 -22.052 -9.783 1.00 78.06 104 ARG A O 1
ATOM 795 N N . PRO A 1 105 ? 8.157 -21.536 -7.791 1.00 77.44 105 PRO A N 1
ATOM 796 C CA . PRO A 1 105 ? 8.532 -22.907 -7.487 1.00 77.44 105 PRO A CA 1
ATOM 797 C C . PRO A 1 105 ? 7.299 -23.811 -7.549 1.00 77.44 105 PRO A C 1
ATOM 799 O O . PRO A 1 105 ? 6.283 -23.541 -6.896 1.00 77.44 105 PRO A O 1
ATOM 802 N N . VAL A 1 106 ? 7.377 -24.873 -8.348 1.00 75.44 106 VAL A N 1
ATOM 803 C CA . VAL A 1 106 ? 6.340 -25.904 -8.386 1.00 75.44 106 VAL A CA 1
ATOM 804 C C . VAL A 1 106 ? 6.482 -26.712 -7.100 1.00 75.44 106 VAL A C 1
ATOM 806 O O . VAL A 1 106 ? 7.462 -27.421 -6.905 1.00 75.44 106 VAL A O 1
ATOM 809 N N . ILE A 1 107 ? 5.539 -26.538 -6.176 1.00 72.12 107 ILE A N 1
ATOM 810 C CA . ILE A 1 107 ? 5.522 -27.257 -4.897 1.00 72.12 107 ILE A CA 1
ATOM 811 C C . ILE A 1 107 ? 4.469 -28.360 -4.997 1.00 72.12 107 ILE A C 1
ATOM 813 O O . ILE A 1 107 ? 3.277 -28.052 -5.079 1.00 72.12 107 ILE A O 1
ATOM 817 N N . GLY A 1 108 ? 4.915 -29.617 -4.944 1.00 76.12 108 GLY A N 1
ATOM 818 C CA . GLY A 1 108 ? 4.069 -30.812 -5.050 1.00 76.12 108 GLY A CA 1
ATOM 819 C C . GLY A 1 108 ? 3.463 -31.010 -6.443 1.00 76.12 108 GLY A C 1
ATOM 820 O O . GLY A 1 108 ? 3.853 -30.337 -7.395 1.00 76.12 108 GLY A O 1
ATOM 821 N N . ASP A 1 109 ? 2.459 -31.886 -6.540 1.00 76.81 109 ASP A N 1
ATOM 822 C CA . ASP A 1 109 ? 1.734 -32.210 -7.784 1.00 76.81 109 ASP A CA 1
ATOM 823 C C . ASP A 1 109 ? 0.739 -31.108 -8.189 1.00 76.81 109 ASP A C 1
ATOM 825 O O . ASP A 1 109 ? -0.432 -31.344 -8.501 1.00 76.81 109 ASP A O 1
ATOM 829 N N . ARG A 1 110 ? 1.176 -29.847 -8.127 1.00 72.75 110 ARG A N 1
ATOM 830 C CA . ARG A 1 110 ? 0.361 -28.712 -8.553 1.00 72.75 110 ARG A CA 1
ATOM 831 C C . ARG A 1 110 ? 0.268 -28.677 -10.068 1.00 72.75 110 ARG A C 1
ATOM 833 O O . ARG A 1 110 ? 1.217 -28.982 -10.785 1.00 72.75 110 ARG A O 1
ATOM 840 N N . ARG A 1 111 ? -0.898 -28.231 -10.539 1.00 73.44 111 ARG A N 1
ATOM 841 C CA . ARG A 1 111 ? -1.154 -27.969 -11.954 1.00 73.44 111 ARG A CA 1
ATOM 842 C C . ARG A 1 111 ? -0.013 -27.113 -12.532 1.00 73.44 111 ARG A C 1
ATOM 844 O O . ARG A 1 111 ? 0.339 -26.111 -11.902 1.00 73.44 111 ARG A O 1
ATOM 851 N N . PRO A 1 112 ? 0.538 -27.473 -13.704 1.00 78.25 112 PRO A N 1
ATOM 852 C CA . PRO A 1 112 ? 1.558 -26.662 -14.355 1.00 78.25 112 PRO A CA 1
ATOM 853 C C . PRO A 1 112 ? 1.040 -25.235 -14.626 1.00 78.25 112 PRO A C 1
ATOM 855 O O . PRO A 1 112 ? -0.177 -25.055 -14.769 1.00 78.25 112 PRO A O 1
ATOM 858 N N . PRO A 1 113 ? 1.939 -24.232 -14.705 1.00 78.69 113 PRO A N 1
ATOM 859 C CA . PRO A 1 113 ? 1.576 -22.851 -15.018 1.00 78.69 113 PRO A CA 1
ATOM 860 C C . PRO A 1 113 ? 0.719 -22.753 -16.284 1.00 78.69 113 PRO A C 1
ATOM 862 O O . PRO A 1 113 ? 0.881 -23.535 -17.227 1.00 78.69 113 PRO A O 1
ATOM 865 N N . SER A 1 114 ? -0.211 -21.800 -16.301 1.00 83.56 114 SER A N 1
ATOM 866 C CA . SER A 1 114 ? -1.122 -21.621 -17.431 1.00 83.56 114 SER A CA 1
ATOM 867 C C . SER A 1 114 ? -0.364 -21.066 -18.636 1.00 83.56 114 SER A C 1
ATOM 869 O O . SER A 1 114 ? 0.540 -20.250 -18.486 1.00 83.56 114 SER A O 1
ATOM 871 N N . ALA A 1 115 ? -0.774 -21.415 -19.860 1.00 86.38 115 ALA A N 1
ATOM 872 C CA . ALA A 1 115 ? -0.247 -20.755 -21.058 1.00 86.38 115 ALA A CA 1
ATOM 873 C C . ALA A 1 115 ? -0.513 -19.235 -21.050 1.00 86.38 115 ALA A C 1
ATOM 875 O O . ALA A 1 115 ? 0.266 -18.481 -21.628 1.00 86.38 115 ALA A O 1
ATOM 876 N N . LEU A 1 116 ? -1.564 -18.790 -20.347 1.00 85.75 116 LEU A N 1
ATOM 877 C CA . LEU A 1 116 ? -1.863 -17.370 -20.140 1.00 85.75 116 LEU A CA 1
ATOM 878 C C . LEU A 1 116 ? -0.777 -16.644 -19.338 1.00 85.75 116 LEU A C 1
ATOM 880 O O . LEU A 1 116 ? -0.605 -15.447 -19.532 1.00 85.75 116 LEU A O 1
ATOM 884 N N . ASP A 1 117 ? 0.005 -17.347 -18.509 1.00 81.06 117 ASP A N 1
ATOM 885 C CA . ASP A 1 117 ? 1.103 -16.733 -17.751 1.00 81.06 117 ASP A CA 1
ATOM 886 C C . ASP A 1 117 ? 2.216 -16.215 -18.677 1.00 81.06 117 ASP A C 1
ATOM 888 O O . ASP A 1 117 ? 3.027 -15.399 -18.254 1.00 81.06 117 ASP A O 1
ATOM 892 N N . LYS A 1 118 ? 2.260 -16.649 -19.946 1.00 83.06 118 LYS A N 1
ATOM 893 C CA . LYS A 1 118 ? 3.202 -16.142 -20.961 1.00 83.06 118 LYS A CA 1
ATOM 894 C C . LYS A 1 118 ? 2.753 -14.821 -21.591 1.00 83.06 118 LYS A C 1
ATOM 896 O O . LYS A 1 118 ? 3.539 -14.195 -22.293 1.00 83.06 118 LYS A O 1
ATOM 901 N N . ILE A 1 119 ? 1.503 -14.411 -21.372 1.00 88.94 119 ILE A N 1
ATOM 902 C CA . ILE A 1 119 ? 0.955 -13.162 -21.899 1.00 88.94 119 ILE A CA 1
ATOM 903 C C . ILE A 1 119 ? 1.234 -12.072 -20.868 1.00 88.94 119 ILE A C 1
ATOM 905 O O . ILE A 1 119 ? 0.502 -11.904 -19.893 1.00 88.94 119 ILE A O 1
ATOM 909 N N . GLN A 1 120 ? 2.335 -11.357 -21.067 1.00 89.94 120 GLN A N 1
ATOM 910 C CA . GLN A 1 120 ? 2.784 -10.283 -20.189 1.00 89.94 120 GLN A CA 1
ATOM 911 C C . GLN A 1 120 ? 3.250 -9.096 -21.036 1.00 89.94 120 GLN A C 1
ATOM 913 O O . GLN A 1 120 ? 3.676 -9.306 -22.173 1.00 89.94 120 GLN A O 1
ATOM 918 N N . PRO A 1 121 ? 3.201 -7.864 -20.502 1.00 94.00 121 PRO A N 1
ATOM 919 C CA . PRO A 1 121 ? 3.940 -6.758 -21.094 1.00 94.00 121 PRO A CA 1
ATOM 920 C C . PRO A 1 121 ? 5.430 -7.096 -21.179 1.00 94.00 121 PRO A C 1
ATOM 922 O O . PRO A 1 121 ? 5.962 -7.781 -20.308 1.00 94.00 121 PRO A O 1
ATOM 925 N N . ASP A 1 122 ? 6.100 -6.605 -22.211 1.00 94.19 122 ASP A N 1
ATOM 926 C CA . ASP A 1 122 ? 7.545 -6.751 -22.407 1.00 94.19 122 ASP A CA 1
ATOM 927 C C . ASP A 1 122 ? 8.358 -5.660 -21.687 1.00 94.19 122 ASP A C 1
ATOM 929 O O . ASP A 1 122 ? 9.545 -5.846 -21.426 1.00 94.19 122 ASP A O 1
ATOM 933 N N . HIS A 1 123 ? 7.713 -4.558 -21.298 1.00 96.19 123 HIS A N 1
ATOM 934 C CA . HIS A 1 123 ? 8.312 -3.423 -20.598 1.00 96.19 123 HIS A CA 1
ATOM 935 C C . HIS A 1 123 ? 7.423 -2.904 -19.462 1.00 96.19 123 HIS A C 1
ATOM 937 O O . HIS A 1 123 ? 6.254 -3.277 -19.323 1.00 96.19 123 HIS A O 1
ATOM 943 N N . TRP A 1 124 ? 7.983 -2.019 -18.632 1.00 97.62 124 TRP A N 1
ATOM 944 C CA . TRP A 1 124 ? 7.230 -1.356 -17.570 1.00 97.62 124 TRP A CA 1
ATOM 945 C C . TRP A 1 124 ? 6.228 -0.356 -18.148 1.00 97.62 124 TRP A C 1
ATOM 947 O O . TRP A 1 124 ? 6.603 0.633 -18.778 1.00 97.62 124 TRP A O 1
ATOM 957 N N . LEU A 1 125 ? 4.945 -0.614 -17.915 1.00 97.56 125 LEU A N 1
ATOM 958 C CA . LEU A 1 125 ? 3.864 0.223 -18.412 1.00 97.56 125 LEU A CA 1
ATOM 959 C C . LEU A 1 125 ? 3.674 1.481 -17.541 1.00 97.56 125 LEU A C 1
ATOM 961 O O . LEU A 1 125 ? 3.811 1.392 -16.314 1.00 97.56 125 LEU A O 1
ATOM 965 N N . PRO A 1 126 ? 3.298 2.640 -18.114 1.00 96.69 126 PRO A N 1
ATOM 966 C CA . PRO A 1 126 ? 2.930 3.826 -17.335 1.00 96.69 126 PRO A CA 1
ATOM 967 C C . PRO A 1 126 ? 1.860 3.538 -16.271 1.00 96.69 126 PRO A C 1
ATOM 969 O O . PRO A 1 126 ? 1.962 4.024 -15.142 1.00 96.69 126 PRO A O 1
ATOM 972 N N . GLU A 1 127 ? 0.895 2.673 -16.588 1.00 97.50 127 GLU A N 1
ATOM 973 C CA . GLU A 1 127 ? -0.183 2.254 -15.689 1.00 97.50 127 GLU A CA 1
ATOM 974 C C . GLU A 1 127 ? 0.354 1.511 -14.456 1.00 97.50 127 GLU A C 1
ATOM 976 O O . GLU A 1 127 ? -0.205 1.629 -13.371 1.00 97.50 127 GLU A O 1
ATOM 981 N N . TYR A 1 128 ? 1.479 0.793 -14.567 1.00 97.94 128 TYR A N 1
ATOM 982 C CA . TYR A 1 128 ? 2.106 0.157 -13.403 1.00 97.94 128 TYR A CA 1
ATOM 983 C C . TYR A 1 128 ? 2.709 1.179 -12.443 1.00 97.94 128 TYR A C 1
ATOM 985 O O . TYR A 1 128 ? 2.669 0.970 -11.230 1.00 97.94 128 TYR A O 1
ATOM 993 N N . THR A 1 129 ? 3.234 2.292 -12.958 1.00 98.00 129 THR A N 1
ATOM 994 C CA . THR A 1 129 ? 3.684 3.406 -12.116 1.00 98.00 129 THR A CA 1
ATOM 995 C C . THR A 1 129 ? 2.501 4.059 -11.407 1.00 98.00 129 THR A C 1
ATOM 997 O O . THR A 1 129 ? 2.580 4.319 -10.206 1.00 98.00 129 THR A O 1
ATOM 1000 N N . GLU A 1 130 ? 1.395 4.294 -12.117 1.00 98.06 130 GLU A N 1
ATOM 1001 C CA . GLU A 1 130 ? 0.182 4.861 -11.523 1.00 98.06 130 GLU A CA 1
ATOM 1002 C C . GLU A 1 130 ? -0.411 3.944 -10.442 1.00 98.06 130 GLU A C 1
ATOM 1004 O O . GLU A 1 130 ? -0.655 4.393 -9.318 1.00 98.06 130 GLU A O 1
ATOM 1009 N N . ASP A 1 131 ? -0.565 2.652 -10.739 1.00 98.25 131 ASP A N 1
ATOM 1010 C CA . ASP A 1 131 ? -1.001 1.629 -9.785 1.00 98.25 131 ASP A CA 1
ATOM 1011 C C . ASP A 1 131 ? -0.111 1.605 -8.537 1.00 98.25 131 ASP A C 1
ATOM 1013 O O . ASP A 1 131 ? -0.611 1.530 -7.411 1.00 98.25 131 ASP A O 1
ATOM 1017 N N . LEU A 1 132 ? 1.213 1.674 -8.720 1.00 98.56 132 LEU A N 1
ATOM 1018 C CA . LEU A 1 132 ? 2.171 1.666 -7.619 1.00 98.56 132 LEU A CA 1
ATOM 1019 C C . LEU A 1 132 ? 2.032 2.917 -6.748 1.00 98.56 132 LEU A C 1
ATOM 1021 O O . LEU A 1 132 ? 2.000 2.808 -5.524 1.00 98.56 132 LEU A O 1
ATOM 1025 N N . LEU A 1 133 ? 1.902 4.099 -7.352 1.00 98.56 133 LEU A N 1
ATOM 1026 C CA . LEU A 1 133 ? 1.666 5.341 -6.612 1.00 98.56 133 LEU A CA 1
ATOM 1027 C C . LEU A 1 133 ? 0.338 5.292 -5.846 1.00 98.56 133 LEU A C 1
ATOM 1029 O O . LEU A 1 133 ? 0.294 5.665 -4.672 1.00 98.56 133 LEU A O 1
ATOM 1033 N N . ASN A 1 134 ? -0.729 4.790 -6.475 1.00 98.56 134 ASN A N 1
ATOM 1034 C CA . ASN A 1 134 ? -2.029 4.595 -5.832 1.00 98.56 134 ASN A CA 1
ATOM 1035 C C . ASN A 1 134 ? -1.917 3.647 -4.628 1.00 98.56 134 ASN A C 1
ATOM 1037 O O . ASN A 1 134 ? -2.399 3.978 -3.541 1.00 98.56 134 ASN A O 1
ATOM 1041 N N . LEU A 1 135 ? -1.235 2.510 -4.791 1.00 98.69 135 LEU A N 1
ATOM 1042 C CA . LEU A 1 135 ? -0.990 1.559 -3.710 1.00 98.69 135 LEU A CA 1
ATOM 1043 C C . LEU A 1 135 ? -0.203 2.208 -2.566 1.00 98.69 135 LEU A C 1
ATOM 1045 O O . LEU A 1 135 ? -0.613 2.108 -1.414 1.00 98.69 135 LEU A O 1
ATOM 1049 N N . LEU A 1 136 ? 0.894 2.905 -2.865 1.00 98.75 136 LEU A N 1
ATOM 1050 C CA . LEU A 1 136 ? 1.728 3.561 -1.854 1.00 98.75 136 LEU A CA 1
ATOM 1051 C C . LEU A 1 136 ? 0.962 4.646 -1.086 1.00 98.75 136 LEU A C 1
ATOM 1053 O O . LEU A 1 136 ? 1.123 4.758 0.128 1.00 98.75 136 LEU A O 1
ATOM 1057 N N . HIS A 1 137 ? 0.084 5.403 -1.749 1.00 98.69 137 HIS A N 1
ATOM 1058 C CA . HIS A 1 137 ? -0.806 6.342 -1.066 1.00 98.69 137 HIS A CA 1
ATOM 1059 C C . HIS A 1 137 ? -1.794 5.644 -0.125 1.00 98.69 137 HIS A C 1
ATOM 1061 O O . HIS A 1 137 ? -2.018 6.130 0.986 1.00 98.69 137 HIS A O 1
ATOM 1067 N N . VAL A 1 138 ? -2.382 4.524 -0.552 1.00 98.69 138 VAL A N 1
ATOM 1068 C CA . VAL A 1 138 ? -3.291 3.726 0.283 1.00 98.69 138 VAL A CA 1
ATOM 1069 C C . VAL A 1 138 ? -2.551 3.161 1.491 1.00 98.69 138 VAL A C 1
ATOM 1071 O O . VAL A 1 138 ? -2.990 3.380 2.618 1.00 98.69 138 VAL A O 1
ATOM 1074 N N . LEU A 1 139 ? -1.409 2.504 1.279 1.00 98.69 139 LEU A N 1
ATOM 1075 C CA . LEU A 1 139 ? -0.588 1.940 2.352 1.00 98.69 139 LEU A CA 1
ATOM 1076 C C . LEU A 1 139 ? -0.110 3.021 3.328 1.00 98.69 139 LEU A C 1
ATOM 1078 O O . LEU A 1 139 ? -0.228 2.845 4.536 1.00 98.69 139 LEU A O 1
ATOM 1082 N N . GLY A 1 140 ? 0.343 4.172 2.825 1.00 98.50 140 GLY A N 1
ATOM 1083 C CA . GLY A 1 140 ? 0.739 5.305 3.661 1.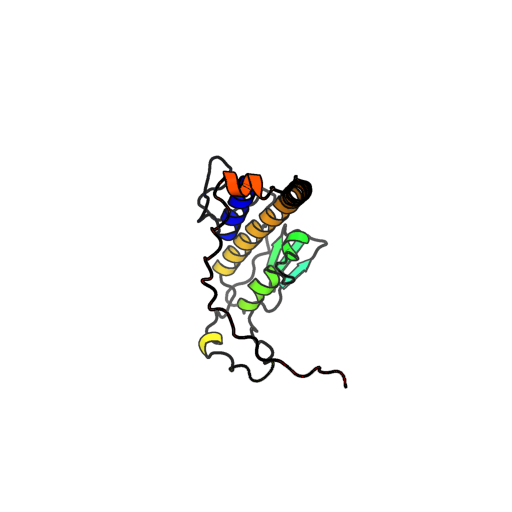00 98.50 140 GLY A CA 1
ATOM 1084 C C . GLY A 1 140 ? -0.393 5.835 4.540 1.00 98.50 140 GLY A C 1
ATOM 1085 O O . GLY A 1 140 ? -0.173 6.139 5.712 1.00 98.50 140 GLY A O 1
ATOM 1086 N N . ARG A 1 141 ? -1.624 5.890 4.020 1.00 98.31 141 ARG A N 1
ATOM 1087 C CA . ARG A 1 141 ? -2.792 6.258 4.833 1.00 98.31 141 ARG A CA 1
ATOM 1088 C C . ARG A 1 141 ? -3.193 5.177 5.827 1.00 98.31 141 ARG A C 1
ATOM 1090 O O . ARG A 1 141 ? -3.588 5.529 6.930 1.00 98.31 141 ARG A O 1
ATOM 1097 N N . LEU A 1 142 ? -3.085 3.899 5.469 1.00 98.44 142 LEU A N 1
ATOM 1098 C CA . LEU A 1 142 ? -3.354 2.803 6.402 1.00 98.44 142 LEU A CA 1
ATOM 1099 C C . LEU A 1 142 ? -2.393 2.854 7.589 1.00 98.44 142 LEU A C 1
ATOM 1101 O O . LEU A 1 142 ? -2.858 2.880 8.721 1.00 98.44 142 LEU A O 1
ATOM 1105 N N . VAL A 1 143 ? -1.089 2.990 7.330 1.00 98.44 143 VAL A N 1
ATOM 1106 C CA . VAL A 1 143 ? -0.067 3.160 8.376 1.00 98.44 143 VAL A CA 1
ATOM 1107 C C . VAL A 1 143 ? -0.389 4.355 9.279 1.00 98.44 143 VAL A C 1
ATOM 1109 O O . VAL A 1 143 ? -0.309 4.253 10.498 1.00 98.44 143 VAL A O 1
ATOM 1112 N N . ALA A 1 144 ? -0.816 5.485 8.709 1.00 97.69 144 ALA A N 1
ATOM 1113 C CA . ALA A 1 144 ? -1.187 6.662 9.498 1.00 97.69 144 ALA A CA 1
ATOM 1114 C C . ALA A 1 144 ? -2.414 6.440 10.409 1.00 97.69 144 ALA A C 1
ATOM 1116 O O . ALA A 1 144 ? -2.559 7.143 11.410 1.00 97.69 144 ALA A O 1
ATOM 1117 N N . LEU A 1 145 ? -3.292 5.484 10.083 1.00 97.62 145 LEU A N 1
ATOM 1118 C CA . LEU A 1 145 ? -4.462 5.136 10.896 1.00 97.62 145 LEU A CA 1
ATOM 1119 C C . LEU A 1 145 ? -4.152 4.131 12.011 1.00 97.62 145 LEU A C 1
ATOM 1121 O O . LEU A 1 145 ? -4.926 4.058 12.967 1.00 97.62 145 LEU A O 1
ATOM 1125 N N . GLU A 1 146 ? -3.046 3.388 11.926 1.00 97.50 146 GLU A N 1
ATOM 1126 C CA . GLU A 1 146 ? -2.717 2.309 12.868 1.00 97.50 146 GLU A CA 1
ATOM 1127 C C . GLU A 1 146 ? -2.737 2.748 14.342 1.00 97.50 146 GLU A C 1
ATOM 1129 O O . GLU A 1 146 ? -3.361 2.041 15.137 1.00 97.50 146 GLU A O 1
ATOM 1134 N N . PRO A 1 147 ? -2.177 3.911 14.746 1.00 98.31 147 PRO A N 1
ATOM 1135 C CA . PRO A 1 147 ? -2.238 4.338 16.144 1.00 98.31 147 PRO A CA 1
ATOM 1136 C C . PRO A 1 147 ? -3.676 4.529 16.640 1.00 98.31 147 PRO A C 1
ATOM 1138 O O . PRO A 1 147 ? -4.034 4.057 17.716 1.00 98.31 147 PRO A O 1
ATOM 1141 N N . ALA A 1 148 ? -4.530 5.165 15.832 1.00 98.06 148 ALA A N 1
ATOM 1142 C CA . ALA A 1 148 ? -5.931 5.383 16.182 1.00 98.06 148 ALA A CA 1
ATOM 1143 C C . ALA A 1 148 ? -6.724 4.066 16.219 1.00 98.06 148 ALA A C 1
ATOM 1145 O O . ALA A 1 148 ? -7.630 3.906 17.038 1.00 98.06 148 ALA A O 1
ATOM 1146 N N . GLN A 1 149 ? -6.386 3.111 15.347 1.00 97.69 149 GLN A N 1
ATOM 1147 C CA . GLN A 1 149 ? -6.974 1.773 15.365 1.00 97.69 149 GLN A CA 1
ATOM 1148 C C . GLN A 1 149 ? -6.557 0.980 16.606 1.00 97.69 149 GLN A C 1
ATOM 1150 O O . GLN A 1 149 ? -7.412 0.319 17.191 1.00 97.69 149 GLN A O 1
ATOM 1155 N N . ALA A 1 150 ? -5.289 1.064 17.019 1.00 98.00 150 ALA A N 1
ATOM 1156 C CA . ALA A 1 150 ? -4.786 0.410 18.224 1.00 98.00 150 ALA A CA 1
ATOM 1157 C C . ALA A 1 150 ? -5.478 0.956 19.480 1.00 98.00 150 ALA A C 1
ATOM 1159 O O . ALA A 1 150 ? -6.064 0.181 20.229 1.00 98.00 150 ALA A O 1
ATOM 1160 N N . THR A 1 151 ? -5.532 2.284 19.642 1.00 98.38 151 THR A N 1
ATOM 1161 C CA . THR A 1 151 ? -6.253 2.914 20.762 1.00 98.38 151 THR A CA 1
ATOM 1162 C C . THR A 1 151 ? -7.719 2.494 20.801 1.00 98.38 151 THR A C 1
ATOM 1164 O O . THR A 1 151 ? -8.223 2.094 21.845 1.00 98.38 151 THR A O 1
ATOM 1167 N N . LEU A 1 152 ? -8.403 2.525 19.654 1.00 97.94 152 LEU A N 1
ATOM 1168 C CA . LEU A 1 152 ? -9.796 2.093 19.577 1.00 97.94 152 LEU A CA 1
ATOM 1169 C C . LEU A 1 152 ? -9.963 0.612 19.953 1.00 97.94 152 LEU A C 1
ATOM 1171 O O . LEU A 1 152 ? -10.960 0.251 20.575 1.00 97.94 152 LEU A O 1
ATOM 1175 N N . LEU A 1 153 ? -9.040 -0.255 19.531 1.00 97.56 153 LEU A N 1
ATOM 1176 C CA . LEU A 1 153 ? -9.087 -1.673 19.870 1.00 97.56 153 LEU A CA 1
ATOM 1177 C C . LEU A 1 153 ? -8.919 -1.876 21.377 1.00 97.56 153 LEU A C 1
ATOM 1179 O O . LEU A 1 153 ? -9.695 -2.626 21.965 1.00 97.56 153 LEU A O 1
ATOM 1183 N N . ASP A 1 154 ? -7.971 -1.177 21.997 1.00 98.25 154 ASP A N 1
ATOM 1184 C CA . ASP A 1 154 ? -7.744 -1.239 23.442 1.00 98.25 154 ASP A CA 1
ATOM 1185 C C . ASP A 1 154 ? -8.981 -0.774 24.221 1.00 98.25 154 ASP A C 1
ATOM 1187 O O . ASP A 1 154 ? -9.424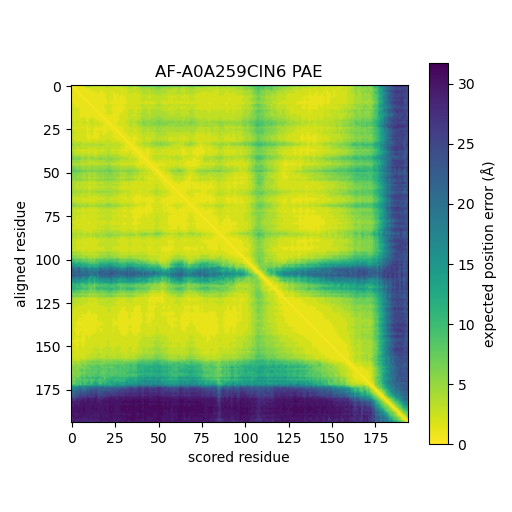 -1.458 25.145 1.00 98.25 154 ASP A O 1
ATOM 1191 N N . GLU A 1 155 ? -9.600 0.334 23.805 1.00 97.38 155 GLU A N 1
ATOM 1192 C CA . GLU A 1 155 ? -10.853 0.831 24.388 1.00 97.38 155 GLU A CA 1
ATOM 1193 C C . GLU A 1 155 ? -11.989 -0.196 24.282 1.00 97.38 155 GLU A C 1
ATOM 1195 O O . GLU A 1 155 ? -12.724 -0.411 25.247 1.00 97.38 155 GLU A O 1
ATOM 1200 N N . ILE A 1 156 ? -12.135 -0.850 23.124 1.00 95.62 156 ILE A N 1
ATOM 1201 C CA . ILE A 1 156 ? -13.156 -1.885 22.910 1.00 95.62 156 ILE A CA 1
ATOM 1202 C C . ILE A 1 156 ? -12.881 -3.106 23.792 1.00 95.62 156 ILE A C 1
ATOM 1204 O O . ILE A 1 156 ? -13.809 -3.635 24.400 1.00 95.62 156 ILE A O 1
ATOM 1208 N N . CYS A 1 157 ? -11.629 -3.551 23.875 1.00 96.62 157 CYS A N 1
ATOM 1209 C CA . CYS A 1 157 ? -11.235 -4.698 24.691 1.00 96.62 157 CYS A CA 1
ATOM 1210 C C . CYS A 1 157 ? -11.404 -4.433 26.194 1.00 96.62 157 CYS A C 1
ATOM 1212 O O . CYS A 1 157 ? -11.708 -5.358 26.945 1.00 96.62 157 CYS A O 1
ATOM 1214 N N . ALA A 1 158 ? -11.223 -3.186 26.633 1.00 97.06 158 ALA A N 1
ATOM 1215 C CA . ALA A 1 158 ? -11.434 -2.769 28.016 1.00 97.06 158 ALA A CA 1
ATOM 1216 C C . ALA A 1 158 ? -12.913 -2.504 28.360 1.00 97.06 158 ALA A C 1
ATOM 1218 O O . ALA A 1 158 ? -13.254 -2.363 29.538 1.00 97.06 158 ALA A O 1
ATOM 1219 N N . ALA A 1 159 ? -13.796 -2.411 27.361 1.00 95.69 159 ALA A N 1
ATOM 1220 C CA . ALA A 1 159 ? -15.201 -2.104 27.582 1.00 95.69 159 ALA A CA 1
ATOM 1221 C C . ALA A 1 159 ? -15.940 -3.262 28.284 1.00 95.69 159 ALA A C 1
ATOM 1223 O O . ALA A 1 159 ? -15.620 -4.435 28.070 1.00 95.69 159 ALA A O 1
ATOM 1224 N N . PRO A 1 160 ? -16.973 -2.963 29.095 1.00 95.31 160 PRO A N 1
ATOM 1225 C CA . PRO A 1 160 ? -17.798 -3.994 29.709 1.00 95.31 160 PRO A CA 1
ATOM 1226 C C . PRO A 1 160 ? -18.406 -4.934 28.667 1.00 95.31 160 PRO A C 1
ATOM 1228 O O . PRO A 1 160 ? -18.944 -4.496 27.647 1.00 95.31 160 PRO A O 1
ATOM 1231 N N . LEU A 1 161 ? -18.375 -6.233 28.960 1.00 94.12 161 LEU A N 1
ATOM 1232 C CA . LEU A 1 161 ? -19.037 -7.225 28.124 1.00 94.12 161 LEU A CA 1
ATOM 1233 C C . LEU A 1 161 ? -20.557 -7.041 28.173 1.00 94.12 161 LEU A C 1
ATOM 1235 O O . LEU A 1 161 ? -21.140 -6.729 29.215 1.00 94.12 161 LEU A O 1
ATOM 1239 N N . LEU A 1 162 ? -21.205 -7.278 27.034 1.00 92.31 162 LEU A N 1
ATOM 1240 C CA . LEU A 1 162 ? -22.660 -7.324 26.963 1.00 92.31 162 LEU A CA 1
ATOM 1241 C C . LEU A 1 162 ? -23.165 -8.552 27.723 1.00 92.31 162 LEU A C 1
ATOM 1243 O O . LEU A 1 162 ? -22.656 -9.659 27.547 1.00 92.31 162 LEU A O 1
ATOM 1247 N N . THR A 1 163 ? -24.175 -8.356 28.569 1.00 93.62 163 THR A N 1
ATOM 1248 C CA . THR A 1 163 ? -24.809 -9.454 29.296 1.00 93.62 163 THR A CA 1
ATOM 1249 C C . THR A 1 163 ? -25.800 -10.182 28.396 1.00 93.62 163 THR A C 1
ATOM 1251 O O . THR A 1 163 ? -26.388 -9.604 27.482 1.00 93.62 163 THR A O 1
ATOM 1254 N N . GLU A 1 164 ? -26.055 -11.455 28.686 1.00 92.88 164 GLU A N 1
ATOM 1255 C CA . GLU A 1 164 ? -27.105 -12.217 28.000 1.00 92.88 164 GLU A CA 1
ATOM 1256 C C . GLU A 1 164 ? -28.469 -11.510 28.086 1.00 92.88 164 GLU A C 1
ATOM 1258 O O . GLU A 1 164 ? -29.200 -11.432 27.098 1.00 92.88 164 GLU A O 1
ATOM 1263 N N . ALA A 1 165 ? -28.790 -10.930 29.247 1.00 91.94 165 ALA A N 1
ATOM 1264 C CA . ALA A 1 165 ? -30.031 -10.194 29.455 1.00 91.94 165 ALA A CA 1
ATOM 1265 C C . ALA A 1 165 ? -30.142 -8.963 28.539 1.00 91.94 165 ALA A C 1
ATOM 1267 O O . ALA A 1 165 ? -31.214 -8.723 27.981 1.00 91.94 165 ALA A O 1
ATOM 1268 N N . SER A 1 166 ? -29.052 -8.207 28.338 1.00 92.94 166 SER A N 1
ATOM 1269 C CA . SER A 1 166 ? -29.076 -7.044 27.441 1.00 92.94 166 SER A CA 1
ATOM 1270 C C . SER A 1 166 ? -29.240 -7.465 25.980 1.00 92.94 166 SER A C 1
ATOM 1272 O O . SER A 1 166 ? -30.037 -6.868 25.256 1.00 92.94 166 SER A O 1
ATOM 1274 N N . LEU A 1 167 ? -28.564 -8.540 25.566 1.00 92.31 167 LEU A N 1
ATOM 1275 C CA . LEU A 1 167 ? -28.693 -9.103 24.221 1.00 92.31 167 LEU A CA 1
ATOM 1276 C C . LEU A 1 167 ? -30.102 -9.660 23.967 1.00 92.31 167 LEU A C 1
ATOM 1278 O O . LEU A 1 167 ? -30.651 -9.468 22.882 1.00 92.31 167 LEU A O 1
ATOM 1282 N N . THR A 1 168 ? -30.711 -10.297 24.969 1.00 91.19 168 THR A N 1
ATOM 1283 C CA . THR A 1 168 ? -32.088 -10.814 24.897 1.00 91.19 168 THR A CA 1
ATOM 1284 C C . THR A 1 168 ? -33.100 -9.679 24.791 1.00 91.19 168 THR A C 1
ATOM 1286 O O . THR A 1 168 ? -33.956 -9.703 23.909 1.00 91.19 168 THR A O 1
ATOM 1289 N N . GLY A 1 169 ? -32.982 -8.656 25.644 1.00 92.19 169 GLY A N 1
ATOM 1290 C CA . GLY A 1 169 ? -33.858 -7.483 25.608 1.00 92.19 169 GLY A CA 1
ATOM 1291 C C . GLY A 1 169 ? -33.765 -6.705 24.291 1.00 92.19 169 GLY A C 1
ATOM 1292 O O . GLY A 1 169 ? -34.762 -6.152 23.837 1.00 92.19 169 GLY A O 1
ATOM 1293 N N . ALA A 1 170 ? -32.595 -6.716 23.644 1.00 93.12 170 ALA A N 1
ATOM 1294 C CA . ALA A 1 170 ? -32.383 -6.133 22.319 1.00 93.12 170 ALA A CA 1
ATOM 1295 C C . ALA A 1 170 ? -32.825 -7.041 21.152 1.00 93.12 170 ALA A C 1
ATOM 1297 O O . ALA A 1 170 ? -32.724 -6.632 19.997 1.00 93.12 170 ALA A O 1
ATOM 1298 N N . GLY A 1 171 ? -33.273 -8.275 21.421 1.00 92.06 171 GLY A N 1
ATOM 1299 C CA . GLY A 1 171 ? -33.627 -9.250 20.384 1.00 92.06 171 GLY A CA 1
ATOM 1300 C C . GLY A 1 171 ? -32.438 -9.718 19.535 1.00 92.06 171 GLY A C 1
ATOM 1301 O O . GLY A 1 171 ? -32.631 -10.191 18.419 1.00 92.06 171 GLY A O 1
ATOM 1302 N N . ALA A 1 172 ? -31.207 -9.568 20.037 1.00 90.31 172 ALA A N 1
ATOM 1303 C CA . ALA A 1 172 ? -29.982 -9.893 19.307 1.00 90.31 172 ALA A CA 1
ATOM 1304 C C . ALA A 1 172 ? -29.635 -11.392 19.340 1.00 90.31 172 ALA A C 1
ATOM 1306 O O . ALA A 1 172 ? -28.849 -11.862 18.517 1.00 90.31 172 ALA A O 1
ATOM 1307 N N . LEU A 1 173 ? -30.200 -12.149 20.287 1.00 87.12 173 LEU A N 1
ATOM 1308 C CA . LEU A 1 173 ? -30.005 -13.595 20.368 1.00 87.12 173 LEU A CA 1
ATOM 1309 C C . LEU A 1 173 ? -30.990 -14.315 19.447 1.00 87.12 173 LEU A C 1
ATOM 1311 O O . LEU A 1 173 ? -32.204 -14.133 19.545 1.00 87.12 173 LEU A O 1
ATOM 1315 N N . ALA A 1 174 ? -30.461 -15.173 18.573 1.00 79.75 174 ALA A N 1
ATOM 1316 C CA . ALA A 1 174 ? -31.289 -16.101 17.819 1.00 79.75 174 ALA A CA 1
ATOM 1317 C C . ALA A 1 174 ? -32.035 -17.022 18.796 1.00 79.75 174 ALA A C 1
ATOM 1319 O O . ALA A 1 174 ? -31.441 -17.553 19.737 1.00 79.75 174 ALA A O 1
ATOM 1320 N N . SER A 1 175 ? -33.331 -17.237 18.567 1.00 73.19 175 SER A N 1
ATOM 1321 C CA . SER A 1 175 ? -34.079 -18.236 19.328 1.00 73.19 175 SER A CA 1
ATOM 1322 C C . SER A 1 175 ? -33.425 -19.601 19.126 1.00 73.19 175 SER A C 1
ATOM 1324 O O . SER A 1 175 ? -33.165 -20.000 17.987 1.00 73.19 175 SER A O 1
ATOM 1326 N N . ALA A 1 176 ? -33.149 -20.318 20.218 1.00 69.12 176 ALA A N 1
ATOM 1327 C CA . ALA A 1 176 ? -32.566 -21.648 20.118 1.00 69.12 176 ALA A CA 1
ATOM 1328 C C . ALA A 1 176 ? -33.475 -22.537 19.247 1.00 69.12 176 ALA A C 1
ATOM 1330 O O . ALA A 1 176 ? -34.700 -22.510 19.424 1.00 69.12 176 ALA A O 1
ATOM 1331 N N . PRO A 1 177 ? -32.922 -23.320 18.302 1.00 69.31 177 PRO A N 1
ATOM 1332 C CA . PRO A 1 177 ? -33.736 -24.239 17.527 1.00 69.31 177 PRO A CA 1
ATOM 1333 C C . PRO A 1 177 ? -34.416 -25.213 18.490 1.00 69.31 177 PRO A C 1
ATOM 1335 O O . PRO A 1 177 ? -33.765 -25.835 19.330 1.00 69.31 177 PRO A O 1
ATOM 1338 N N . VAL A 1 178 ? -35.738 -25.356 18.373 1.00 66.44 178 VAL A N 1
ATOM 1339 C CA . VAL A 1 178 ? -36.490 -26.362 19.128 1.00 66.44 178 VAL A CA 1
ATOM 1340 C C . VAL A 1 178 ? -36.095 -27.73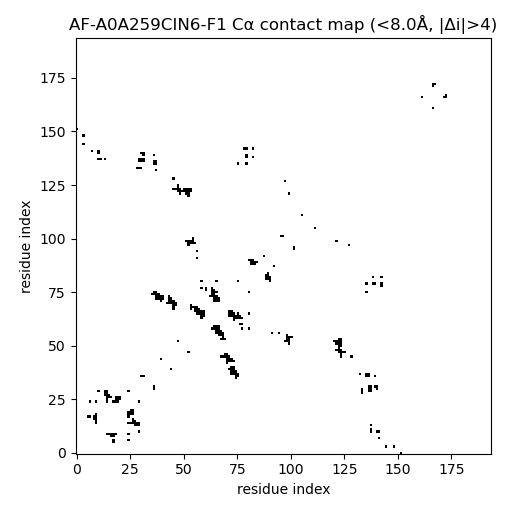1 18.583 1.00 66.44 178 VAL A C 1
ATOM 1342 O O . VAL A 1 178 ? -36.694 -28.245 17.636 1.00 66.44 178 VAL A O 1
ATOM 1345 N N . ILE A 1 179 ? -35.063 -28.335 19.169 1.00 66.81 179 ILE A N 1
ATOM 1346 C CA . ILE A 1 179 ? -34.709 -29.722 18.887 1.00 66.81 179 ILE A CA 1
ATOM 1347 C C . ILE A 1 179 ? -35.784 -30.586 19.549 1.00 66.81 179 ILE A C 1
ATOM 1349 O O . ILE A 1 179 ? -35.741 -30.863 20.747 1.00 66.81 179 ILE A O 1
ATOM 1353 N N . LYS A 1 180 ? -36.786 -31.008 18.768 1.00 62.06 180 LYS A N 1
ATOM 1354 C CA . LYS A 1 180 ? -37.734 -32.049 19.186 1.00 62.06 180 LYS A CA 1
ATOM 1355 C C . LYS A 1 180 ? -36.961 -33.357 19.342 1.00 62.06 180 LYS A C 1
ATOM 1357 O O . LYS A 1 180 ? -36.806 -34.115 18.386 1.00 62.06 180 LYS A O 1
ATOM 1362 N N . GLY A 1 181 ? -36.445 -33.610 20.540 1.00 51.50 181 GLY A N 1
ATOM 1363 C CA . GLY A 1 181 ? -35.765 -34.855 20.860 1.00 51.50 181 GLY A CA 1
ATOM 1364 C C . GLY A 1 181 ? -36.704 -36.044 20.662 1.00 51.50 181 GLY A C 1
ATOM 1365 O O . GLY A 1 181 ? -37.651 -36.235 21.425 1.00 51.50 181 GLY A O 1
ATOM 1366 N N . LYS A 1 182 ? -36.422 -36.896 19.671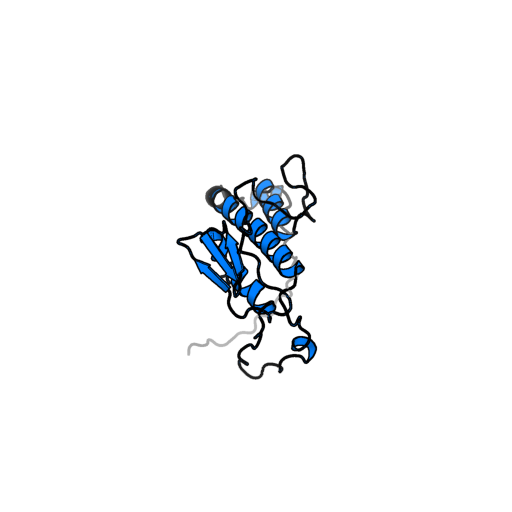 1.00 56.00 182 LYS A N 1
ATOM 1367 C CA . LYS A 1 182 ? -36.792 -38.309 19.790 1.00 56.00 182 LYS A CA 1
ATOM 1368 C C . LYS A 1 182 ? -35.952 -38.857 20.938 1.00 56.00 182 LYS A C 1
ATOM 1370 O O . LYS A 1 182 ? -34.729 -38.828 20.854 1.00 56.00 182 LYS A O 1
ATOM 1375 N N . LYS A 1 183 ? -36.599 -39.334 22.007 1.00 48.53 183 LYS A N 1
ATOM 1376 C CA . LYS A 1 183 ? -35.928 -40.088 23.074 1.00 48.53 183 LYS A CA 1
ATOM 1377 C C . LYS A 1 183 ? -35.097 -41.197 22.422 1.00 48.53 183 LYS A C 1
ATOM 1379 O O . LYS A 1 183 ? -35.666 -42.138 21.870 1.00 48.53 183 LYS A O 1
ATOM 1384 N N . ALA A 1 184 ? -33.773 -41.080 22.460 1.00 58.84 184 ALA A N 1
ATOM 1385 C CA . ALA A 1 184 ? -32.909 -42.202 22.144 1.00 58.84 184 ALA A CA 1
ATOM 1386 C C . ALA A 1 184 ? -33.158 -43.268 23.219 1.00 58.84 184 ALA A C 1
ATOM 1388 O O . ALA A 1 184 ? -33.026 -42.997 24.413 1.00 58.84 184 ALA A O 1
ATOM 1389 N N . LYS A 1 185 ? -33.593 -44.461 22.801 1.00 52.97 185 LYS A N 1
ATOM 1390 C CA . LYS A 1 185 ? -33.614 -45.639 23.673 1.00 52.97 185 LYS A CA 1
ATOM 1391 C C . LYS A 1 185 ? -32.175 -45.869 24.132 1.00 52.97 185 LYS A C 1
ATOM 1393 O O . LYS A 1 185 ? -31.294 -46.005 23.289 1.00 52.97 185 LYS A O 1
ATOM 1398 N N . ALA A 1 186 ? -31.954 -45.897 25.443 1.00 48.81 186 ALA A N 1
ATOM 1399 C CA . ALA A 1 186 ? -30.675 -46.275 26.021 1.00 48.81 186 ALA A CA 1
ATOM 1400 C C . ALA A 1 186 ? -30.324 -47.696 25.553 1.00 48.81 186 ALA A C 1
ATOM 1402 O O . ALA A 1 186 ? -30.973 -48.661 25.953 1.00 48.81 186 ALA A O 1
ATOM 1403 N N . ALA A 1 187 ? -29.338 -47.816 24.666 1.00 55.06 187 ALA A N 1
ATOM 1404 C CA . ALA A 1 187 ? -28.644 -49.071 24.437 1.00 55.06 187 ALA A CA 1
ATOM 1405 C C . ALA A 1 187 ? -27.478 -49.105 25.427 1.00 55.06 187 ALA A C 1
ATOM 1407 O O . ALA A 1 187 ? -26.629 -48.215 25.412 1.00 55.06 187 ALA A O 1
ATOM 1408 N N . ALA A 1 188 ? -27.488 -50.089 26.324 1.00 56.56 188 ALA A N 1
ATOM 1409 C CA . ALA A 1 188 ? -26.409 -50.318 27.270 1.00 56.56 188 ALA A CA 1
ATOM 1410 C C . ALA A 1 188 ? -25.110 -50.595 26.497 1.00 56.56 188 ALA A C 1
ATOM 1412 O O . ALA A 1 188 ? -25.046 -51.545 25.718 1.00 56.56 188 ALA A O 1
ATOM 1413 N N . GLN A 1 189 ? -24.093 -49.757 26.693 1.00 57.62 189 GLN A N 1
ATOM 1414 C CA . GLN A 1 189 ? -22.724 -50.079 26.300 1.00 57.62 189 GLN A CA 1
ATOM 1415 C C . GLN A 1 189 ? -22.054 -50.818 27.469 1.00 57.62 189 GLN A C 1
ATOM 1417 O O . GLN A 1 189 ? -22.154 -50.334 28.599 1.00 57.62 189 GLN A O 1
ATOM 1422 N N . PRO A 1 190 ? -21.395 -51.970 27.244 1.00 52.88 190 PRO A N 1
ATOM 1423 C CA . PRO A 1 190 ? -20.535 -52.582 28.253 1.00 52.88 190 PRO A CA 1
ATOM 1424 C C . PRO A 1 190 ? -19.355 -51.651 28.559 1.00 52.88 190 PRO A C 1
ATOM 1426 O O . PRO A 1 190 ? -18.849 -50.983 27.656 1.00 52.88 190 PRO A O 1
ATOM 1429 N N . GLY A 1 191 ? -18.950 -51.582 29.829 1.00 51.28 191 GLY A N 1
ATOM 1430 C CA . GLY A 1 191 ? -17.860 -50.726 30.295 1.00 51.28 191 GLY A CA 1
ATOM 1431 C C . GLY A 1 191 ? -16.548 -51.018 29.565 1.00 51.28 191 GLY A C 1
AT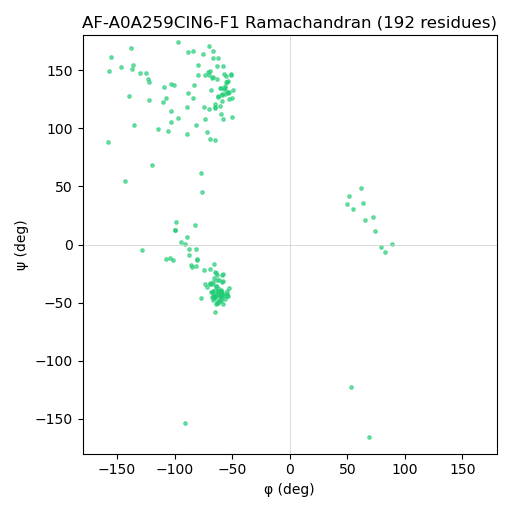OM 1432 O O . GLY A 1 191 ? -16.165 -52.168 29.401 1.00 51.28 191 GLY A O 1
ATOM 1433 N N . LEU A 1 192 ? -15.863 -49.963 29.122 1.00 54.88 192 LEU A N 1
ATOM 1434 C CA . LEU A 1 192 ? -14.597 -50.024 28.378 1.00 54.88 192 LEU A CA 1
ATOM 1435 C C . LEU A 1 192 ? -13.364 -50.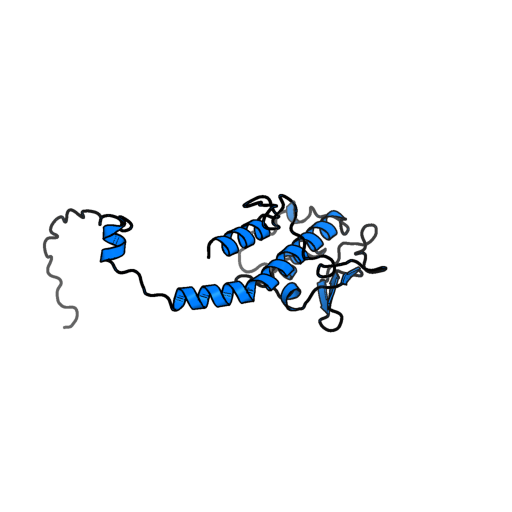200 29.295 1.00 54.88 192 LEU A C 1
ATOM 1437 O O . LEU A 1 192 ? -12.245 -49.934 28.875 1.00 54.88 192 LEU A O 1
ATOM 1441 N N . PHE A 1 193 ? -13.551 -50.616 30.549 1.00 53.50 193 PHE A N 1
ATOM 1442 C CA . PHE A 1 193 ? -12.456 -50.805 31.507 1.00 53.50 193 PHE A CA 1
ATOM 1443 C C . PHE A 1 193 ? -12.684 -52.011 32.426 1.00 53.50 193 PHE A C 1
ATOM 1445 O O . PHE A 1 193 ? -12.630 -51.863 33.643 1.00 53.50 193 PHE A O 1
ATOM 1452 N N . ASP A 1 194 ? -12.909 -53.179 31.827 1.00 51.09 194 ASP A N 1
ATOM 1453 C CA . ASP A 1 194 ? -12.485 -54.460 32.407 1.00 51.09 194 ASP A CA 1
ATOM 1454 C C . ASP A 1 194 ? -11.482 -55.123 31.450 1.00 51.09 194 ASP A C 1
ATOM 1456 O O . ASP A 1 194 ? -11.761 -55.137 30.225 1.00 51.09 194 ASP A O 1
#